Protein AF-A0A4W5RLR9-F1 (afdb_monomer)

Radius of gyration: 20.89 Å; Cα contacts (8 Å, |Δi|>4): 180; chains: 1; bounding box: 50×77×42 Å

Foldseek 3Di:
DDLVVLLVVLLVVLLADPVLCPPADQQVSLLLSLLLSLQVPPPPRDDPLLSLLLLVLVLLLVQVVVCVVVVDRFPLNVLLVVQLVVFDPDDDVVSVRSVVSSVVSSVVSVVSCVVSVNSTHHGDVVSSPPSSSSNSSSVCVVVVDDSCNSCVRPPVSVVNSVSSVVSSVVSVVVVVPPDDDDDDDDDDDDDDDD

Solvent-accessible surface area (backbone atoms only — not comparable to full-atom values): 11292 Å² total; per-residue (Å²): 130,57,67,66,57,34,33,50,53,53,29,58,75,42,70,42,62,73,74,52,44,61,92,52,62,64,38,50,36,50,63,50,42,35,48,49,34,35,66,73,70,43,84,74,68,75,52,68,46,52,54,52,16,50,48,52,37,49,48,50,30,51,47,54,54,49,26,73,76,70,76,51,84,52,72,42,55,50,54,57,49,50,49,44,73,67,54,80,93,66,86,58,64,68,60,51,52,51,50,50,52,46,52,49,45,45,50,55,48,49,54,50,32,54,75,49,69,50,55,52,50,77,58,72,58,88,42,65,72,45,62,64,44,32,57,43,39,28,53,44,36,74,73,68,51,51,73,59,75,64,24,70,85,33,70,67,56,40,49,51,47,50,50,55,51,49,28,46,54,57,63,59,54,68,59,76,78,67,70,76,83,75,81,80,85,84,75,88,79,87,81,81,86,133

pLDDT: mean 86.3, std 15.79, range [34.59, 98.0]

Structure (mmCIF, N/CA/C/O backbone):
data_AF-A0A4W5RLR9-F1
#
_entry.id   AF-A0A4W5RLR9-F1
#
loop_
_atom_site.group_PDB
_atom_site.id
_atom_site.type_symbol
_atom_site.label_atom_id
_atom_site.label_alt_id
_atom_site.label_comp_id
_atom_site.label_asym_id
_atom_site.label_entity_id
_atom_site.label_seq_id
_atom_site.pdbx_PDB_ins_code
_atom_site.Cartn_x
_atom_site.Cartn_y
_atom_site.Cartn_z
_atom_site.occupancy
_atom_site.B_iso_or_equiv
_atom_site.auth_seq_id
_atom_site.auth_comp_id
_atom_site.auth_asym_id
_atom_site.auth_atom_id
_atom_site.pdbx_PDB_model_num
ATOM 1 N N . ALA A 1 1 ? -21.569 0.394 18.684 1.00 73.56 1 ALA A N 1
ATOM 2 C CA . ALA A 1 1 ? -20.716 -0.809 18.791 1.00 73.56 1 ALA A CA 1
ATOM 3 C C . ALA A 1 1 ? -19.415 -0.449 19.509 1.00 73.56 1 ALA A C 1
ATOM 5 O O . ALA A 1 1 ? -18.990 0.698 19.394 1.00 73.56 1 ALA A O 1
ATOM 6 N N . SER A 1 2 ? -18.813 -1.374 20.265 1.00 92.81 2 SER A N 1
ATOM 7 C CA . SER A 1 2 ? -17.501 -1.150 20.897 1.00 92.81 2 SER A CA 1
ATOM 8 C C . SER A 1 2 ? -16.394 -1.047 19.839 1.00 92.81 2 SER A C 1
ATOM 10 O O . SER A 1 2 ? -16.584 -1.470 18.699 1.00 92.81 2 SER A O 1
ATOM 12 N N . HIS A 1 3 ? -15.229 -0.498 20.202 1.00 94.31 3 HIS A N 1
ATOM 13 C CA . HIS A 1 3 ? -14.088 -0.420 19.283 1.00 94.31 3 HIS A CA 1
ATOM 14 C C . HIS A 1 3 ? -13.697 -1.799 18.731 1.00 94.31 3 HIS A C 1
ATOM 16 O O . HIS A 1 3 ? -13.505 -1.921 17.527 1.00 94.31 3 HIS A O 1
ATOM 22 N N . SER A 1 4 ? -13.636 -2.824 19.594 1.00 93.81 4 SER A N 1
ATOM 23 C CA . SER A 1 4 ? -13.315 -4.203 19.194 1.00 93.81 4 SER A CA 1
ATOM 24 C C . SER A 1 4 ? -14.271 -4.705 18.122 1.00 93.81 4 SER A C 1
ATOM 26 O O . SER A 1 4 ? -13.822 -5.076 17.053 1.00 93.81 4 SER A O 1
ATOM 28 N N . VAL A 1 5 ? -15.585 -4.577 18.342 1.00 96.06 5 VAL A N 1
ATOM 29 C CA . VAL A 1 5 ? -16.592 -5.049 17.379 1.00 96.06 5 VAL A CA 1
ATOM 30 C C . VAL A 1 5 ? -16.452 -4.351 16.023 1.00 96.06 5 VAL A C 1
ATOM 32 O O . VAL A 1 5 ? -16.600 -4.984 14.988 1.00 96.06 5 VAL A O 1
ATOM 35 N N . ARG A 1 6 ? -16.151 -3.046 16.000 1.00 96.81 6 ARG A N 1
ATOM 36 C CA . ARG A 1 6 ? -15.954 -2.308 14.736 1.00 96.81 6 ARG A CA 1
ATOM 37 C C . ARG A 1 6 ? -14.688 -2.759 14.006 1.00 96.81 6 ARG A C 1
ATOM 39 O O . ARG A 1 6 ? -14.695 -2.825 12.782 1.00 96.81 6 ARG A O 1
ATOM 46 N N . LEU A 1 7 ? -13.621 -3.057 14.749 1.00 96.12 7 LEU A N 1
ATOM 47 C CA . LEU A 1 7 ? -12.388 -3.603 14.190 1.00 96.12 7 LEU A CA 1
ATOM 48 C C . LEU A 1 7 ? -12.603 -5.016 13.648 1.00 96.12 7 LEU A C 1
ATOM 50 O O . LEU A 1 7 ? -12.167 -5.293 12.537 1.00 96.12 7 LEU A O 1
ATOM 54 N N . ASP A 1 8 ? -13.317 -5.863 14.384 1.00 96.25 8 ASP A N 1
ATOM 55 C CA . ASP A 1 8 ? -13.638 -7.226 13.962 1.00 96.25 8 ASP A CA 1
ATOM 56 C C . ASP A 1 8 ? -14.451 -7.205 12.663 1.00 96.25 8 ASP A C 1
ATOM 58 O O . ASP A 1 8 ? -14.051 -7.836 11.692 1.00 96.25 8 ASP A O 1
ATOM 62 N N . VAL A 1 9 ? -15.499 -6.373 12.583 1.00 97.25 9 VAL A N 1
ATOM 63 C CA . VAL A 1 9 ? -16.288 -6.187 11.351 1.00 97.25 9 VAL A CA 1
ATOM 64 C C . VAL A 1 9 ? -15.419 -5.694 10.190 1.00 97.25 9 VAL A C 1
ATOM 66 O O . VAL A 1 9 ? -15.551 -6.192 9.073 1.00 97.25 9 VAL A O 1
ATOM 69 N N . PHE A 1 10 ? -14.520 -4.731 10.424 1.00 97.62 10 PHE A N 1
ATOM 70 C CA . PHE A 1 10 ? -13.615 -4.225 9.386 1.00 97.62 10 PHE A CA 1
ATOM 71 C C . PHE A 1 10 ? -12.697 -5.333 8.847 1.00 97.62 10 PHE A C 1
ATOM 73 O O . PHE A 1 10 ? -12.564 -5.514 7.637 1.00 97.62 10 PHE A O 1
ATOM 80 N N . LEU A 1 11 ? -12.073 -6.081 9.757 1.00 96.81 11 LEU A N 1
ATOM 81 C CA . LEU A 1 11 ? -11.134 -7.151 9.444 1.00 96.81 11 LEU A CA 1
ATOM 82 C C . LEU A 1 11 ? -11.818 -8.343 8.769 1.00 96.81 11 LEU A C 1
ATOM 84 O O . LEU A 1 11 ? -11.303 -8.848 7.774 1.00 96.81 11 LEU A O 1
ATOM 88 N N . GLU A 1 12 ? -12.997 -8.737 9.246 1.00 96.19 12 GLU A N 1
ATOM 89 C CA . GLU A 1 12 ? -13.826 -9.787 8.652 1.00 96.19 12 GLU A CA 1
ATOM 90 C C . GLU A 1 12 ? -14.279 -9.408 7.238 1.00 96.19 12 GLU A C 1
ATOM 92 O O . GLU A 1 12 ? -14.155 -10.217 6.322 1.00 96.19 12 GLU A O 1
ATOM 97 N N . THR A 1 13 ? -14.692 -8.153 7.023 1.00 96.88 13 THR A N 1
ATOM 98 C CA . THR A 1 13 ? -15.082 -7.653 5.691 1.00 96.88 13 THR A CA 1
ATOM 99 C C . THR A 1 13 ? -13.932 -7.753 4.689 1.00 96.88 13 THR A C 1
ATOM 101 O O . THR A 1 13 ? -14.139 -8.110 3.532 1.00 96.88 13 THR A O 1
ATOM 104 N N . LEU A 1 14 ? -12.705 -7.457 5.125 1.00 96.19 14 LEU A N 1
ATOM 105 C CA . LEU A 1 14 ? -11.519 -7.610 4.286 1.00 96.19 14 LEU A CA 1
ATOM 106 C C . LEU A 1 14 ? -10.979 -9.042 4.273 1.00 96.19 14 LEU A C 1
ATOM 108 O O . LEU A 1 14 ? -10.038 -9.298 3.529 1.00 96.19 14 LEU A O 1
ATOM 112 N N . GLY A 1 15 ? -11.530 -9.956 5.076 1.00 94.94 15 GLY A N 1
ATOM 113 C CA . GLY A 1 15 ? -11.068 -11.330 5.259 1.00 94.94 15 GLY A CA 1
ATOM 114 C C . GLY A 1 15 ? -9.634 -11.414 5.788 1.00 94.94 15 GLY A C 1
ATOM 115 O O . GLY A 1 15 ? -8.827 -12.166 5.247 1.00 94.94 15 GLY A O 1
ATOM 116 N N . VAL A 1 16 ? -9.260 -10.576 6.754 1.00 95.12 16 VAL A N 1
ATOM 117 C CA . VAL A 1 16 ? -7.904 -10.505 7.323 1.00 95.12 16 VAL A CA 1
ATOM 118 C C . VAL A 1 16 ? -7.965 -10.770 8.818 1.00 95.12 16 VAL A C 1
ATOM 120 O O . VAL A 1 16 ? -8.801 -10.218 9.518 1.00 95.12 16 VAL A O 1
ATOM 123 N N . SER A 1 17 ? -7.057 -11.590 9.338 1.00 93.06 17 SER A N 1
ATOM 124 C CA . SER A 1 17 ? -6.961 -11.824 10.782 1.00 93.06 17 SER A CA 1
ATOM 125 C C . SER A 1 17 ? -6.231 -10.679 11.492 1.00 93.06 17 SER A C 1
ATOM 127 O O . SER A 1 17 ? -5.306 -10.083 10.939 1.00 93.06 17 SER A O 1
ATOM 129 N N . GLN A 1 18 ? -6.569 -10.402 12.755 1.00 92.50 18 GLN A N 1
ATOM 130 C CA . GLN A 1 18 ? -5.857 -9.380 13.532 1.00 92.50 18 GLN A CA 1
ATOM 131 C C . GLN A 1 18 ? -4.357 -9.697 13.681 1.00 92.50 18 GLN A C 1
ATOM 133 O O . GLN A 1 18 ? -3.533 -8.783 13.695 1.00 92.50 18 GLN A O 1
ATOM 138 N N . SER A 1 19 ? -3.982 -10.982 13.718 1.00 92.44 19 SER A N 1
ATOM 139 C CA . SER A 1 19 ? -2.583 -11.410 13.817 1.00 92.44 19 SER A CA 1
ATOM 140 C C . SER A 1 19 ? -1.738 -11.002 12.610 1.00 92.44 19 SER A C 1
ATOM 142 O O . SER A 1 19 ? -0.547 -10.749 12.777 1.00 92.44 19 SER A O 1
ATOM 144 N N . THR A 1 20 ? -2.346 -10.842 11.429 1.00 92.88 20 THR A N 1
ATOM 145 C CA . THR A 1 20 ? -1.693 -10.290 10.233 1.00 92.88 20 THR A CA 1
ATOM 146 C C . THR A 1 20 ? -1.158 -8.877 10.478 1.00 92.88 20 THR A C 1
ATOM 148 O O . THR A 1 20 ? -0.148 -8.490 9.899 1.00 92.88 20 THR A O 1
ATOM 151 N N . LEU A 1 21 ? -1.811 -8.094 11.342 1.00 93.81 21 LEU A N 1
ATOM 152 C CA . LEU A 1 21 ? -1.437 -6.701 11.594 1.00 93.81 21 LEU A CA 1
ATOM 153 C C . LEU A 1 21 ? -0.471 -6.537 12.777 1.00 93.81 21 LEU A C 1
ATOM 155 O O . LEU A 1 21 ? 0.045 -5.442 13.010 1.00 93.81 21 LEU A O 1
ATOM 159 N N . ASN A 1 22 ? -0.198 -7.613 13.519 1.00 91.25 22 ASN A N 1
ATOM 160 C CA . ASN A 1 22 ? 0.655 -7.559 14.699 1.00 91.25 22 ASN A CA 1
ATOM 161 C C . ASN A 1 22 ? 2.104 -7.211 14.327 1.00 91.25 22 ASN A C 1
ATOM 163 O O . ASN A 1 22 ? 2.712 -7.821 13.452 1.00 91.25 22 ASN A O 1
ATOM 167 N N . GLY A 1 23 ? 2.678 -6.234 15.033 1.00 87.19 23 GLY A N 1
ATOM 168 C CA . GLY A 1 23 ? 4.058 -5.785 14.815 1.00 87.19 23 GLY A CA 1
ATOM 169 C C . GLY A 1 23 ? 4.241 -4.806 13.650 1.00 87.19 23 GLY A C 1
ATOM 170 O O . GLY A 1 23 ? 5.358 -4.333 13.436 1.00 87.19 23 GLY A O 1
ATOM 171 N N . LEU A 1 24 ? 3.171 -4.456 12.928 1.00 93.19 24 LEU A N 1
ATOM 172 C CA . LEU A 1 24 ? 3.202 -3.387 11.933 1.00 93.19 24 LEU A CA 1
ATOM 173 C C . LEU A 1 24 ? 2.988 -2.013 12.592 1.00 93.19 24 LEU A C 1
ATOM 175 O O . LEU A 1 24 ? 2.270 -1.907 13.590 1.00 93.19 24 LEU A O 1
ATOM 179 N N . PRO A 1 25 ? 3.558 -0.931 12.029 1.00 91.88 25 PRO A N 1
ATOM 180 C CA . PRO A 1 25 ? 3.159 0.425 12.386 1.00 91.88 25 PRO A CA 1
ATOM 181 C C . PRO A 1 25 ? 1.632 0.596 12.257 1.00 91.88 25 PRO A C 1
ATOM 183 O O . PRO A 1 25 ? 1.079 0.199 11.230 1.00 91.88 25 PRO A O 1
ATOM 186 N N . PRO A 1 26 ? 0.934 1.196 13.243 1.00 92.25 26 PRO A N 1
ATOM 187 C CA . PRO A 1 26 ? -0.533 1.186 13.290 1.00 92.25 26 PRO A CA 1
ATOM 188 C C . PRO A 1 26 ? -1.227 1.725 12.032 1.00 92.25 26 PRO A C 1
ATOM 190 O O . PRO A 1 26 ? -2.207 1.151 11.567 1.00 92.25 26 PRO A O 1
ATOM 193 N N . HIS A 1 27 ? -0.696 2.793 11.435 1.00 91.94 27 HIS A N 1
ATOM 194 C CA . HIS A 1 27 ? -1.241 3.403 10.217 1.00 91.94 27 HIS A CA 1
ATOM 195 C C . HIS A 1 27 ? -0.957 2.601 8.938 1.00 91.94 27 HIS A C 1
ATOM 197 O O . HIS A 1 27 ? -1.524 2.906 7.893 1.00 91.94 27 HIS A O 1
ATOM 203 N N . LEU A 1 28 ? -0.107 1.569 9.000 1.00 94.06 28 LEU A N 1
ATOM 204 C CA . LEU A 1 28 ? 0.092 0.614 7.907 1.00 94.06 28 LEU A CA 1
ATOM 205 C C . LEU A 1 28 ? -0.839 -0.600 7.997 1.00 94.06 28 LEU A C 1
ATOM 207 O O . LEU A 1 28 ? -0.927 -1.358 7.033 1.00 94.06 28 LEU A O 1
ATOM 211 N N . GLY A 1 29 ? -1.574 -0.769 9.101 1.00 95.75 29 GLY A N 1
ATOM 212 C CA . GLY A 1 29 ? -2.510 -1.881 9.256 1.00 95.75 29 GLY A CA 1
ATOM 213 C C . GLY A 1 29 ? -3.597 -1.885 8.177 1.00 95.75 29 GLY A C 1
ATOM 214 O O . GLY A 1 29 ? -3.810 -2.897 7.513 1.00 95.75 29 GLY A O 1
ATOM 215 N N . LEU A 1 30 ? -4.221 -0.728 7.938 1.00 96.31 30 LEU A N 1
ATOM 216 C CA . LEU A 1 30 ? -5.259 -0.556 6.918 1.00 96.31 30 LEU A CA 1
ATOM 217 C C . LEU A 1 30 ? -4.748 -0.863 5.493 1.00 96.31 30 LEU A C 1
ATOM 219 O O . LEU A 1 30 ? -5.329 -1.738 4.848 1.00 96.31 30 LEU A O 1
ATOM 223 N N . PRO A 1 31 ? -3.668 -0.234 4.978 1.00 96.00 31 PRO A N 1
ATOM 224 C CA . PRO A 1 31 ? -3.198 -0.527 3.623 1.00 96.00 31 PRO A CA 1
ATOM 225 C C . PRO A 1 31 ? -2.713 -1.974 3.459 1.00 96.00 31 PRO A C 1
ATOM 227 O O . PRO A 1 31 ? -2.869 -2.541 2.378 1.00 96.00 31 PRO A O 1
ATOM 230 N N . VAL A 1 32 ? -2.176 -2.614 4.505 1.00 96.38 32 VAL A N 1
ATOM 231 C CA . VAL A 1 32 ? -1.817 -4.042 4.456 1.00 96.38 32 VAL A CA 1
ATOM 232 C C . VAL A 1 32 ? -3.059 -4.931 4.389 1.00 96.38 32 VAL A C 1
ATOM 234 O O . VAL A 1 32 ? -3.100 -5.837 3.554 1.00 96.38 32 VAL A O 1
ATOM 237 N N . ALA A 1 33 ? -4.092 -4.652 5.188 1.00 97.31 33 ALA A N 1
ATOM 238 C CA . ALA A 1 33 ? -5.350 -5.398 5.141 1.00 97.31 33 ALA A CA 1
ATOM 239 C C . ALA A 1 33 ? -6.034 -5.277 3.767 1.00 97.31 33 ALA A C 1
ATOM 241 O O . ALA A 1 33 ? -6.403 -6.282 3.160 1.00 97.31 33 ALA A O 1
ATOM 242 N N . VAL A 1 34 ? -6.101 -4.058 3.221 1.00 97.25 34 VAL A N 1
ATOM 243 C CA . VAL A 1 34 ? -6.595 -3.801 1.859 1.00 97.25 34 VAL A CA 1
ATOM 244 C C . VAL A 1 34 ? -5.770 -4.550 0.816 1.00 97.25 34 VAL A C 1
ATOM 246 O O . VAL A 1 34 ? -6.328 -5.103 -0.127 1.00 97.25 34 VAL A O 1
ATOM 249 N N . THR A 1 35 ? -4.445 -4.599 0.971 1.00 97.12 35 THR A N 1
ATOM 250 C CA . THR A 1 35 ? -3.580 -5.318 0.026 1.00 97.12 35 THR A CA 1
ATOM 251 C C . THR A 1 35 ? -3.860 -6.823 0.055 1.00 97.12 35 THR A C 1
ATOM 253 O O . THR A 1 35 ? -3.885 -7.442 -1.006 1.00 97.12 35 THR A O 1
ATOM 256 N N . CYS A 1 36 ? -4.147 -7.408 1.225 1.00 96.75 36 CYS A N 1
ATOM 257 C CA . CYS A 1 36 ? -4.560 -8.813 1.332 1.00 96.75 36 CYS A CA 1
ATOM 258 C C . CYS A 1 36 ? -5.877 -9.085 0.592 1.00 96.75 36 CYS A C 1
ATOM 260 O O . CYS A 1 36 ? -5.979 -10.083 -0.123 1.00 96.75 36 CYS A O 1
ATOM 262 N N . TYR A 1 37 ? -6.865 -8.197 0.746 1.00 97.25 37 TYR A N 1
ATOM 263 C CA . TYR A 1 37 ? -8.138 -8.274 0.027 1.00 97.25 37 TYR A CA 1
ATOM 264 C C . TYR A 1 37 ? -7.929 -8.146 -1.488 1.00 97.25 37 TYR A C 1
ATOM 266 O O . TYR A 1 37 ? -8.351 -9.002 -2.263 1.00 97.25 37 TYR A O 1
ATOM 274 N N . TRP A 1 38 ? -7.198 -7.118 -1.922 1.00 97.56 38 TRP A N 1
ATOM 275 C CA . TRP A 1 38 ? -6.908 -6.885 -3.334 1.00 97.56 38 TRP A CA 1
ATOM 276 C C . TRP A 1 38 ? -6.207 -8.084 -3.987 1.00 97.56 38 TRP A C 1
ATOM 278 O O . TRP A 1 38 ? -6.622 -8.509 -5.057 1.00 97.56 38 TRP A O 1
ATOM 288 N N . LEU A 1 39 ? -5.206 -8.696 -3.344 1.00 96.31 39 LEU A N 1
ATOM 289 C CA . LEU A 1 39 ? -4.520 -9.875 -3.893 1.00 96.31 39 LEU A CA 1
ATOM 290 C C . LEU A 1 39 ? -5.447 -11.073 -4.151 1.00 96.31 39 LEU A C 1
ATOM 292 O O . LEU A 1 39 ? -5.167 -11.856 -5.063 1.00 96.31 39 LEU A O 1
ATOM 296 N N . ARG A 1 40 ? -6.516 -11.221 -3.360 1.00 94.62 40 ARG A N 1
ATOM 297 C CA . ARG A 1 40 ? -7.499 -12.307 -3.498 1.00 94.62 40 ARG A CA 1
ATOM 298 C C . ARG A 1 40 ? -8.531 -12.036 -4.582 1.00 94.62 40 ARG A C 1
ATOM 300 O O . ARG A 1 40 ? -8.940 -12.964 -5.273 1.00 94.62 40 ARG A O 1
ATOM 307 N N . HIS A 1 41 ? -8.931 -10.778 -4.746 1.00 95.81 41 HIS A N 1
ATOM 308 C CA . HIS A 1 41 ? -10.061 -10.413 -5.604 1.00 95.81 41 HIS A CA 1
ATOM 309 C C . HIS A 1 41 ? -9.670 -9.718 -6.914 1.00 95.81 41 HIS A C 1
ATOM 311 O O . HIS A 1 41 ? -10.519 -9.546 -7.788 1.00 95.81 41 HIS A O 1
ATOM 317 N N . ALA A 1 42 ? -8.409 -9.319 -7.082 1.00 95.88 42 ALA A N 1
ATOM 318 C CA . ALA A 1 42 ? -7.950 -8.635 -8.284 1.00 95.88 42 ALA A CA 1
ATOM 319 C C 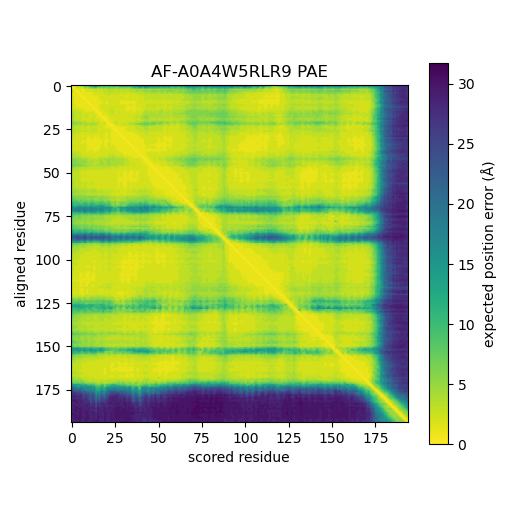. ALA A 1 42 ? -7.997 -9.530 -9.527 1.00 95.88 42 ALA A C 1
ATOM 321 O O . ALA A 1 42 ? -7.602 -10.700 -9.503 1.00 95.88 42 ALA A O 1
ATOM 322 N N . HIS A 1 43 ? -8.407 -8.934 -10.648 1.00 92.69 43 HIS A N 1
ATOM 323 C CA . HIS A 1 43 ? -8.425 -9.599 -11.945 1.00 92.69 43 HIS A CA 1
ATOM 324 C C . HIS A 1 43 ? -7.877 -8.695 -13.067 1.00 92.69 43 HIS A C 1
ATOM 326 O O . HIS A 1 43 ? -8.445 -7.631 -13.331 1.00 92.69 43 HIS A O 1
ATOM 332 N N . PRO A 1 44 ? -6.806 -9.091 -13.780 1.00 94.25 44 PRO A N 1
ATOM 333 C CA . PRO A 1 44 ? -5.994 -10.293 -13.571 1.00 94.25 44 PRO A CA 1
ATOM 334 C C . PRO A 1 44 ? -5.265 -10.296 -12.222 1.00 94.25 44 PRO A C 1
ATOM 336 O O . PRO A 1 44 ? -5.041 -9.237 -11.632 1.00 94.25 44 PRO A O 1
ATOM 339 N N . ARG A 1 45 ? -4.868 -11.485 -11.751 1.00 92.94 45 ARG A N 1
ATOM 340 C CA . ARG A 1 45 ? -4.125 -11.615 -10.493 1.00 92.94 45 ARG A CA 1
ATOM 341 C C . ARG A 1 45 ? -2.783 -10.873 -10.607 1.00 92.94 45 ARG A C 1
ATOM 343 O O . ARG A 1 45 ? -2.039 -11.138 -11.555 1.00 92.94 45 ARG A O 1
ATOM 350 N N . PRO A 1 46 ? -2.456 -9.965 -9.674 1.00 94.06 46 PRO A N 1
ATOM 351 C CA . PRO A 1 46 ? -1.201 -9.227 -9.700 1.00 94.06 46 PRO A CA 1
ATOM 352 C C . PRO A 1 46 ? -0.006 -10.164 -9.506 1.00 94.06 46 PRO A C 1
ATOM 354 O O . PRO A 1 46 ? -0.059 -11.120 -8.729 1.00 94.06 46 PRO A O 1
ATOM 357 N N . ASP A 1 47 ? 1.083 -9.878 -10.216 1.00 94.19 47 ASP A N 1
ATOM 358 C CA . ASP A 1 47 ? 2.323 -10.638 -10.103 1.00 94.19 47 ASP A CA 1
ATOM 359 C C . ASP A 1 47 ? 3.117 -10.257 -8.837 1.00 94.19 47 ASP A C 1
ATOM 361 O O . ASP A 1 47 ? 2.873 -9.246 -8.168 1.00 94.19 47 ASP A O 1
ATOM 365 N N . ARG A 1 48 ? 4.095 -11.098 -8.480 1.00 95.38 48 ARG A N 1
ATOM 366 C CA . ARG A 1 48 ? 4.948 -10.866 -7.305 1.00 95.38 48 ARG A CA 1
ATOM 367 C C . ARG A 1 48 ? 5.730 -9.542 -7.390 1.00 95.38 48 ARG A C 1
ATOM 369 O O . ARG A 1 48 ? 5.752 -8.843 -6.377 1.00 95.38 48 ARG A O 1
ATOM 376 N N . PRO A 1 49 ? 6.335 -9.154 -8.534 1.00 96.25 49 PRO A N 1
ATOM 377 C CA . PRO A 1 49 ? 6.978 -7.847 -8.672 1.00 96.25 49 PRO A CA 1
ATOM 378 C C . PRO A 1 49 ? 6.049 -6.669 -8.362 1.00 96.25 49 PRO A C 1
ATOM 380 O O . PRO A 1 49 ? 6.474 -5.733 -7.688 1.00 96.25 49 PRO A O 1
ATOM 383 N N . LEU A 1 50 ? 4.783 -6.710 -8.788 1.00 95.69 50 LEU A N 1
ATOM 384 C CA . LEU A 1 50 ? 3.823 -5.650 -8.483 1.00 95.69 50 LEU A CA 1
ATOM 385 C C . LEU A 1 50 ? 3.510 -5.555 -6.990 1.00 95.69 50 LEU A C 1
ATOM 387 O O . LEU A 1 50 ? 3.522 -4.454 -6.438 1.00 95.69 50 LEU A O 1
ATOM 391 N N . LEU A 1 51 ? 3.295 -6.688 -6.317 1.00 96.50 51 LEU A N 1
ATOM 392 C CA . LEU A 1 51 ? 3.128 -6.704 -4.862 1.00 96.50 51 LEU A CA 1
ATOM 393 C C . LEU A 1 51 ? 4.354 -6.103 -4.157 1.00 96.50 51 LEU A C 1
ATOM 395 O O . LEU A 1 51 ? 4.222 -5.229 -3.305 1.00 96.50 51 LEU A O 1
ATOM 399 N N . GLN A 1 52 ? 5.558 -6.531 -4.534 1.00 96.62 52 GLN A N 1
ATOM 400 C CA . GLN A 1 52 ? 6.796 -6.025 -3.939 1.00 96.62 52 GLN A CA 1
ATOM 401 C C . GLN A 1 52 ? 6.972 -4.519 -4.174 1.00 96.62 52 GLN A C 1
ATOM 403 O O . GLN A 1 52 ? 7.342 -3.796 -3.250 1.00 96.62 52 GLN A O 1
ATOM 408 N N . ALA A 1 53 ? 6.654 -4.030 -5.376 1.00 95.38 53 ALA A N 1
ATOM 409 C CA . ALA A 1 53 ? 6.686 -2.610 -5.707 1.00 95.38 53 ALA A CA 1
ATOM 410 C C . ALA A 1 53 ? 5.699 -1.788 -4.865 1.00 95.38 53 ALA A C 1
ATOM 412 O O . ALA A 1 53 ? 6.054 -0.708 -4.391 1.00 95.38 53 ALA A O 1
ATOM 413 N N . LEU A 1 54 ? 4.486 -2.302 -4.637 1.00 95.19 54 LEU A N 1
ATOM 414 C CA . LEU A 1 54 ? 3.498 -1.670 -3.760 1.00 95.19 54 LEU A CA 1
ATOM 415 C C . LEU A 1 54 ? 4.013 -1.550 -2.323 1.00 95.19 54 LEU A C 1
ATOM 417 O O . LEU A 1 54 ? 3.972 -0.463 -1.746 1.00 95.19 54 LEU A O 1
ATOM 421 N N . LEU A 1 55 ? 4.571 -2.627 -1.765 1.00 95.38 55 LEU A N 1
ATOM 422 C CA . LEU A 1 55 ? 5.126 -2.614 -0.407 1.00 95.38 55 LEU A CA 1
ATOM 423 C C . LEU A 1 55 ? 6.333 -1.679 -0.277 1.00 95.38 55 LEU A C 1
ATOM 425 O O . LEU A 1 55 ? 6.451 -0.963 0.714 1.00 95.38 55 LEU A O 1
ATOM 429 N N . LEU A 1 56 ? 7.200 -1.626 -1.289 1.00 94.75 56 LEU A N 1
ATOM 430 C CA . LEU A 1 56 ? 8.292 -0.651 -1.356 1.00 94.75 56 LEU A CA 1
ATOM 431 C C . LEU A 1 56 ? 7.766 0.794 -1.436 1.00 94.75 56 LEU A C 1
ATOM 433 O O . LEU A 1 56 ? 8.357 1.695 -0.843 1.00 94.75 56 LEU A O 1
ATOM 437 N N . GLY A 1 57 ? 6.626 1.018 -2.096 1.00 93.38 57 GLY A N 1
ATOM 438 C CA . GLY A 1 57 ? 5.907 2.293 -2.072 1.00 93.38 57 GLY A CA 1
ATOM 439 C C . GLY A 1 57 ? 5.420 2.683 -0.670 1.00 93.38 57 GLY A C 1
ATOM 440 O O . GLY A 1 57 ? 5.568 3.839 -0.270 1.00 93.38 57 GLY A O 1
ATOM 441 N N . LEU A 1 58 ? 4.919 1.723 0.116 1.00 93.50 58 LEU A N 1
ATOM 442 C CA . LEU A 1 58 ? 4.546 1.954 1.519 1.00 93.50 58 LEU A CA 1
ATOM 443 C C . LEU A 1 58 ? 5.770 2.302 2.381 1.00 93.50 58 LEU A C 1
ATOM 445 O O . LEU A 1 58 ? 5.737 3.279 3.128 1.00 93.50 58 LEU A O 1
ATOM 449 N N . VAL A 1 59 ? 6.882 1.575 2.218 1.00 93.12 59 VAL A N 1
ATOM 450 C CA . VAL A 1 59 ? 8.158 1.885 2.894 1.00 93.12 59 VAL A CA 1
ATOM 451 C C . VAL A 1 59 ? 8.653 3.285 2.534 1.00 93.12 59 VAL A C 1
ATOM 453 O O . VAL A 1 59 ? 9.064 4.046 3.409 1.00 93.12 59 VAL A O 1
ATOM 456 N N . TYR A 1 60 ? 8.570 3.669 1.260 1.00 92.19 60 TYR A N 1
ATOM 457 C CA . TYR A 1 60 ? 8.904 5.022 0.824 1.00 92.19 60 TYR A CA 1
ATOM 458 C C . TYR A 1 60 ? 8.058 6.088 1.544 1.00 92.19 60 TYR A C 1
ATOM 460 O O . TYR A 1 60 ? 8.579 7.142 1.928 1.00 92.19 60 TYR A O 1
ATOM 468 N N . GLY A 1 61 ? 6.766 5.820 1.751 1.00 90.44 61 GLY A N 1
ATOM 469 C CA . GLY A 1 61 ? 5.876 6.685 2.524 1.00 90.44 61 GLY A CA 1
ATOM 470 C C . GLY A 1 61 ? 6.325 6.850 3.974 1.00 90.44 61 GLY A C 1
ATOM 471 O O . GLY A 1 61 ? 6.429 7.984 4.451 1.00 90.44 61 GLY A O 1
ATOM 472 N N . GLU A 1 62 ? 6.701 5.755 4.635 1.00 89.69 62 GLU A N 1
ATOM 473 C CA . GLU A 1 62 ? 7.255 5.794 5.994 1.00 89.69 62 GLU A CA 1
ATOM 474 C C . GLU A 1 62 ? 8.534 6.615 6.084 1.00 89.69 62 GLU A C 1
ATOM 476 O O . GLU A 1 62 ? 8.692 7.452 6.976 1.00 89.69 62 GLU A O 1
ATOM 481 N N . LEU A 1 63 ? 9.442 6.422 5.130 1.00 89.62 63 LEU A N 1
ATOM 482 C CA . LEU A 1 63 ? 10.678 7.190 5.049 1.00 89.62 63 LEU A CA 1
ATOM 483 C C . LEU A 1 63 ? 10.403 8.687 4.860 1.00 89.62 63 LEU A C 1
ATO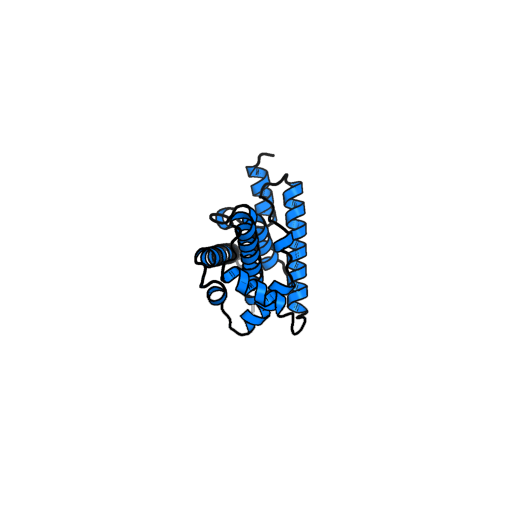M 485 O O . LEU A 1 63 ? 11.061 9.522 5.481 1.00 89.62 63 LEU A O 1
ATOM 489 N N . CYS A 1 64 ? 9.390 9.050 4.069 1.00 88.56 64 CYS A N 1
ATOM 490 C CA . CYS A 1 64 ? 8.971 10.443 3.909 1.00 88.56 64 CYS A CA 1
ATOM 491 C C . CYS A 1 64 ? 8.424 11.047 5.214 1.00 88.56 64 CYS A C 1
ATOM 493 O O . CYS A 1 64 ? 8.681 12.221 5.502 1.00 88.56 64 CYS A O 1
ATOM 495 N N . ILE A 1 65 ? 7.695 10.265 6.017 1.00 85.94 65 ILE A N 1
ATOM 496 C CA . ILE A 1 65 ? 7.211 10.687 7.342 1.00 85.94 65 ILE A CA 1
ATOM 497 C C . ILE A 1 65 ? 8.393 10.881 8.301 1.00 85.94 65 ILE A C 1
ATOM 499 O O . ILE A 1 65 ? 8.473 11.919 8.964 1.00 85.94 65 ILE A O 1
ATOM 503 N N . LYS A 1 66 ? 9.341 9.934 8.336 1.00 85.44 66 LYS A N 1
ATOM 504 C CA . LYS A 1 66 ? 10.568 10.030 9.146 1.00 85.44 66 LYS A CA 1
ATOM 505 C C . LYS A 1 66 ? 11.392 11.267 8.779 1.00 85.44 66 LYS A C 1
ATOM 507 O O . LYS A 1 66 ? 11.710 12.054 9.669 1.00 85.44 66 LYS A O 1
ATOM 512 N N . LYS A 1 67 ? 11.624 11.518 7.482 1.00 86.38 67 LYS A N 1
ATOM 513 C CA . LYS A 1 67 ? 12.330 12.715 6.987 1.00 86.38 67 LYS A CA 1
ATOM 514 C C . LYS A 1 67 ? 11.699 14.011 7.499 1.00 86.38 67 LYS A C 1
ATOM 516 O O . LYS A 1 67 ? 12.412 14.905 7.940 1.00 86.38 67 LYS A O 1
ATOM 521 N N . LYS A 1 68 ? 10.365 14.135 7.481 1.00 83.62 68 LYS A N 1
ATOM 522 C CA . LYS A 1 68 ? 9.686 15.340 7.999 1.00 83.62 68 LYS A CA 1
ATOM 523 C C . LYS A 1 68 ? 9.939 15.573 9.492 1.00 83.62 68 LYS A C 1
ATOM 525 O O . LYS A 1 68 ? 9.960 16.722 9.920 1.00 83.62 68 LYS A O 1
ATOM 530 N N . ARG A 1 69 ? 10.115 14.502 10.270 1.00 83.50 69 ARG A N 1
ATOM 531 C CA . ARG A 1 69 ? 10.360 14.566 11.718 1.00 83.50 69 ARG A CA 1
ATOM 532 C C . ARG A 1 69 ? 11.827 14.834 12.051 1.00 83.50 69 ARG A C 1
ATOM 534 O O . ARG A 1 69 ? 12.100 15.649 12.921 1.00 83.50 69 ARG A O 1
ATOM 541 N N . GLN A 1 70 ? 12.744 14.160 11.362 1.00 81.81 70 GLN A N 1
ATOM 542 C CA . GLN A 1 70 ? 14.180 14.179 11.667 1.00 81.81 70 GLN A CA 1
ATOM 543 C C . GLN A 1 70 ? 14.975 15.193 10.831 1.00 81.81 70 GLN A C 1
ATOM 545 O O . GLN A 1 70 ? 16.121 15.467 11.151 1.00 81.81 70 GLN A O 1
ATOM 550 N N . ARG A 1 71 ? 14.375 15.776 9.782 1.00 78.44 71 ARG A N 1
ATOM 551 C CA . ARG A 1 71 ? 14.999 16.719 8.828 1.00 78.44 71 ARG A CA 1
ATOM 552 C C . ARG A 1 71 ? 16.234 16.192 8.086 1.00 78.44 71 ARG A C 1
ATOM 554 O O . ARG A 1 71 ? 16.866 16.960 7.370 1.00 78.44 71 ARG A O 1
ATOM 561 N N . GLU A 1 72 ? 16.505 14.898 8.161 1.00 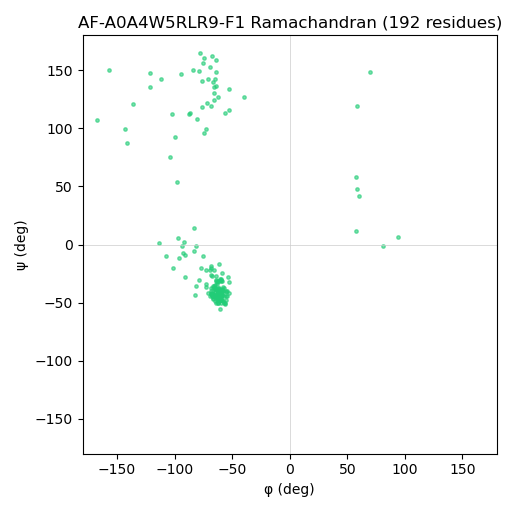74.62 72 GLU A N 1
ATOM 562 C CA . GLU A 1 72 ? 17.582 14.239 7.426 1.00 74.62 72 GLU A CA 1
ATOM 563 C C . GLU A 1 72 ? 17.008 13.299 6.363 1.00 74.62 72 GLU A C 1
ATOM 565 O O . GLU A 1 72 ? 15.959 12.671 6.549 1.00 74.62 72 GLU A O 1
ATOM 570 N N . GLU A 1 73 ? 17.672 13.245 5.209 1.00 76.62 73 GLU A N 1
ATOM 571 C CA . GLU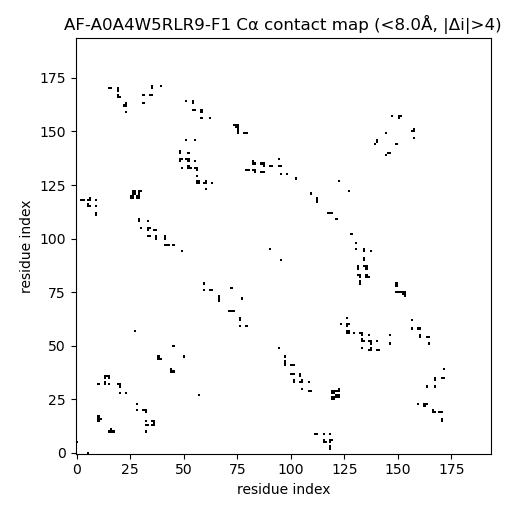 A 1 73 ? 17.333 12.320 4.132 1.00 76.62 73 GLU A CA 1
ATOM 572 C C . GLU A 1 73 ? 18.320 11.155 4.154 1.00 76.62 73 GLU A C 1
ATOM 574 O O . GLU A 1 73 ? 19.509 11.330 3.919 1.00 76.62 73 GLU A O 1
ATOM 579 N N . GLY A 1 74 ? 17.822 9.964 4.488 1.00 86.06 74 GLY A N 1
ATOM 580 C CA . GLY A 1 74 ? 18.630 8.749 4.464 1.00 86.06 74 GLY A CA 1
ATOM 581 C C . GLY A 1 74 ? 18.868 8.244 3.034 1.00 86.06 74 GLY A C 1
ATOM 582 O O . GLY A 1 74 ? 18.031 8.474 2.153 1.00 86.06 74 GLY A O 1
ATOM 583 N N . PRO A 1 75 ? 19.943 7.471 2.807 1.00 89.38 75 PRO A N 1
ATOM 584 C CA . PRO A 1 75 ? 20.368 7.043 1.470 1.00 89.38 75 PRO A CA 1
ATOM 585 C C . PRO A 1 75 ? 19.322 6.171 0.749 1.00 89.38 75 PRO A C 1
ATOM 587 O O . PRO A 1 75 ? 19.146 6.263 -0.467 1.00 89.38 75 PRO A O 1
ATOM 590 N N . VAL A 1 76 ? 18.530 5.390 1.495 1.00 89.94 76 VAL A N 1
ATOM 591 C CA . VAL A 1 76 ? 17.407 4.611 0.939 1.00 89.94 76 VAL A CA 1
ATOM 592 C C . VAL A 1 76 ? 16.308 5.519 0.374 1.00 89.94 76 VAL A C 1
ATOM 594 O O . VAL A 1 76 ? 15.766 5.249 -0.700 1.00 89.94 76 VAL A O 1
ATOM 597 N N . LEU A 1 77 ? 15.985 6.623 1.057 1.00 90.38 77 LEU A N 1
ATOM 598 C CA . LEU A 1 77 ? 14.970 7.564 0.581 1.00 90.38 77 LEU A CA 1
ATOM 599 C C . LEU A 1 77 ? 15.445 8.298 -0.680 1.00 90.38 77 LEU A C 1
ATOM 601 O O . LEU A 1 77 ? 14.656 8.456 -1.616 1.00 90.38 77 LEU A O 1
ATOM 605 N N . GLU A 1 78 ? 16.720 8.693 -0.732 1.00 90.75 78 GLU A N 1
ATOM 606 C CA . GLU A 1 78 ? 17.323 9.289 -1.930 1.00 90.75 78 GLU A CA 1
ATOM 607 C C . GLU A 1 78 ? 17.275 8.329 -3.116 1.00 90.75 78 GLU A C 1
ATOM 609 O O . GLU A 1 78 ? 16.812 8.704 -4.194 1.00 90.75 78 GLU A O 1
ATOM 614 N N . ARG A 1 79 ? 17.664 7.067 -2.909 1.00 91.81 79 ARG A N 1
ATOM 615 C CA . ARG A 1 79 ? 17.645 6.024 -3.941 1.00 91.81 79 ARG A CA 1
ATOM 616 C C . ARG A 1 79 ? 16.252 5.842 -4.541 1.00 91.81 79 ARG A C 1
ATOM 618 O O . ARG A 1 79 ? 16.089 5.895 -5.761 1.00 91.81 79 ARG A O 1
ATOM 625 N N .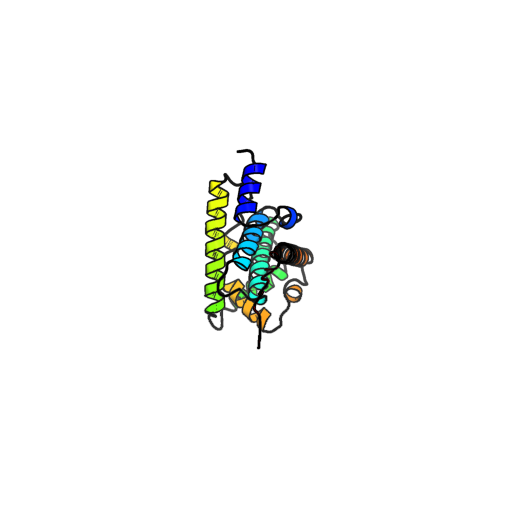 LEU A 1 80 ? 15.233 5.683 -3.694 1.00 90.38 80 LEU A N 1
ATOM 626 C CA . LEU A 1 80 ? 13.845 5.524 -4.140 1.00 90.38 80 LEU A CA 1
ATOM 627 C C . LEU A 1 80 ? 13.303 6.801 -4.804 1.00 90.38 80 LEU A C 1
ATOM 629 O O . LEU A 1 80 ? 12.564 6.722 -5.785 1.00 90.38 80 LEU A O 1
ATOM 633 N N . ARG A 1 81 ? 13.695 7.994 -4.334 1.00 89.88 81 ARG A N 1
ATOM 634 C CA . ARG A 1 81 ? 13.359 9.266 -5.000 1.00 89.88 81 ARG A CA 1
ATOM 635 C C . ARG A 1 81 ? 14.018 9.375 -6.375 1.00 89.88 81 ARG A C 1
ATOM 637 O O . ARG A 1 81 ? 13.372 9.850 -7.309 1.00 89.88 81 ARG A O 1
ATOM 644 N N . GLY A 1 82 ? 15.257 8.912 -6.509 1.00 89.75 82 GLY A N 1
ATOM 645 C CA . GLY A 1 82 ? 15.984 8.867 -7.774 1.00 89.75 82 GLY A CA 1
ATOM 646 C C . GLY A 1 82 ? 15.243 8.052 -8.834 1.00 89.75 82 GLY A C 1
ATOM 647 O O . GLY A 1 82 ? 15.196 8.460 -9.991 1.00 89.75 82 GLY A O 1
ATOM 648 N N . LEU A 1 83 ? 14.565 6.964 -8.446 1.00 87.62 83 LEU A N 1
ATOM 649 C CA . LEU A 1 83 ? 13.713 6.200 -9.368 1.00 87.62 83 LEU A CA 1
ATOM 650 C C . LEU A 1 83 ? 12.570 7.049 -9.939 1.00 87.62 83 LEU A C 1
ATOM 652 O O . LEU A 1 83 ? 12.320 7.007 -11.140 1.00 87.62 83 LEU A O 1
ATOM 656 N N . ILE A 1 84 ? 11.922 7.878 -9.114 1.00 84.56 84 ILE A N 1
ATOM 657 C CA . ILE A 1 84 ? 10.838 8.771 -9.559 1.00 84.56 84 ILE A CA 1
ATOM 658 C C . ILE A 1 84 ? 11.349 9.764 -10.610 1.00 84.56 84 ILE A C 1
ATOM 660 O O . ILE A 1 84 ? 10.693 9.979 -11.628 1.00 84.56 84 ILE A O 1
ATOM 664 N N . GLN A 1 85 ? 12.522 10.356 -10.371 1.00 83.69 85 GLN A N 1
ATOM 665 C CA . GLN A 1 85 ? 13.108 11.378 -11.246 1.00 83.69 85 GLN A CA 1
ATOM 666 C C . GLN A 1 85 ? 13.554 10.827 -12.604 1.00 83.69 85 GLN A C 1
ATOM 668 O O . GLN A 1 85 ? 13.566 11.565 -13.585 1.00 83.69 85 GLN A O 1
ATOM 673 N N . ARG A 1 86 ? 13.887 9.534 -12.684 1.00 79.31 86 ARG A N 1
ATOM 674 C CA . ARG A 1 86 ? 14.311 8.891 -13.937 1.00 79.31 86 ARG A CA 1
ATOM 675 C C . ARG A 1 86 ? 13.188 8.781 -14.972 1.00 79.31 86 ARG A C 1
ATOM 677 O O . ARG A 1 86 ? 13.500 8.633 -16.150 1.00 79.31 86 ARG A O 1
ATOM 684 N N . GLY A 1 87 ? 11.922 8.902 -14.554 1.00 66.81 87 GLY A N 1
ATOM 685 C CA . GLY A 1 87 ? 10.757 8.903 -15.442 1.00 66.81 87 GLY A CA 1
ATOM 686 C C . GLY A 1 87 ? 10.479 7.542 -16.096 1.00 66.81 87 GLY A C 1
ATOM 687 O O . GLY A 1 87 ? 11.378 6.727 -16.315 1.00 66.81 87 GLY A O 1
ATOM 688 N N . ALA A 1 88 ? 9.204 7.232 -16.359 1.00 64.81 88 ALA A N 1
ATOM 689 C CA . ALA A 1 88 ? 8.821 5.964 -16.993 1.00 64.81 88 ALA A CA 1
ATOM 690 C C . ALA A 1 88 ? 9.308 5.937 -18.442 1.00 64.81 88 ALA A C 1
ATOM 692 O O . ALA A 1 88 ? 8.905 6.772 -19.244 1.00 64.81 88 ALA A O 1
ATOM 693 N N . ARG A 1 89 ? 10.169 4.967 -18.784 1.00 67.56 89 ARG A N 1
ATOM 694 C CA . ARG A 1 89 ? 10.618 4.763 -20.173 1.00 67.56 89 ARG A CA 1
ATOM 695 C C . ARG A 1 89 ? 9.482 4.276 -21.080 1.00 67.56 89 ARG A C 1
ATOM 697 O O . ARG A 1 89 ? 9.520 4.519 -22.277 1.00 67.56 89 ARG A O 1
ATOM 704 N N . SER A 1 90 ? 8.492 3.587 -20.509 1.00 74.88 90 SER A N 1
ATOM 705 C CA . SER A 1 90 ? 7.238 3.190 -21.158 1.00 74.88 90 SER A CA 1
ATOM 706 C C . SER A 1 90 ? 6.159 2.942 -20.095 1.00 74.88 90 SER A C 1
ATOM 708 O O . SER A 1 90 ? 6.483 2.585 -18.959 1.00 74.88 90 SER A O 1
ATOM 710 N N . LEU A 1 91 ? 4.889 3.173 -20.442 1.00 83.00 91 LEU A N 1
ATOM 711 C CA . LEU A 1 91 ? 3.750 2.884 -19.571 1.00 83.00 91 LEU A CA 1
ATOM 712 C C . LEU A 1 91 ? 3.323 1.426 -19.762 1.00 83.00 91 LEU A C 1
ATOM 714 O O . LEU A 1 91 ? 2.822 1.055 -20.820 1.00 83.00 91 LEU A O 1
ATOM 718 N N . ASP A 1 92 ? 3.494 0.611 -18.725 1.00 90.31 92 ASP A N 1
ATOM 719 C CA . ASP A 1 92 ? 2.942 -0.743 -18.688 1.00 90.31 92 ASP A CA 1
ATOM 720 C C . ASP A 1 92 ? 1.458 -0.681 -18.294 1.00 90.31 92 ASP A C 1
ATOM 722 O O . ASP A 1 92 ? 1.121 -0.391 -17.145 1.00 90.31 92 ASP A O 1
ATOM 726 N N . LEU A 1 93 ? 0.566 -0.943 -19.253 1.00 92.50 93 LEU A N 1
ATOM 727 C CA . LEU A 1 93 ? -0.882 -0.890 -19.035 1.00 92.50 93 LEU A CA 1
ATOM 728 C C . LEU A 1 93 ? -1.374 -1.932 -18.022 1.00 92.50 93 LEU A C 1
ATOM 730 O O . LEU A 1 93 ? -2.328 -1.661 -17.298 1.00 92.50 93 LEU A O 1
ATOM 734 N N . GLY A 1 94 ? -0.724 -3.095 -17.935 1.00 93.75 94 GLY A N 1
ATOM 735 C CA . GLY A 1 94 ? -1.079 -4.131 -16.965 1.00 93.75 94 GLY A CA 1
ATOM 736 C C . GLY A 1 94 ? -0.757 -3.694 -15.539 1.00 93.75 94 GLY A C 1
ATOM 737 O O . GLY A 1 94 ? -1.584 -3.843 -14.640 1.00 93.75 94 GLY A O 1
ATOM 738 N N . VAL A 1 95 ? 0.410 -3.072 -15.346 1.00 93.38 95 VAL A N 1
ATOM 739 C CA . VAL A 1 95 ? 0.790 -2.467 -14.059 1.00 93.38 95 VAL A CA 1
ATOM 740 C C . VAL A 1 95 ? -0.150 -1.321 -13.702 1.00 93.38 95 VAL A C 1
ATOM 742 O O . VAL A 1 95 ? -0.604 -1.259 -12.563 1.00 93.38 95 VAL A O 1
ATOM 745 N N . ALA A 1 96 ? -0.484 -0.453 -14.661 1.00 93.38 96 ALA A N 1
ATOM 746 C CA . ALA A 1 96 ? -1.401 0.660 -14.429 1.00 93.38 96 ALA A CA 1
ATOM 747 C C . ALA A 1 96 ? -2.793 0.163 -14.011 1.00 93.38 96 ALA A C 1
ATOM 749 O O . ALA A 1 96 ? -3.329 0.617 -13.005 1.00 93.38 96 ALA A O 1
ATOM 750 N N . HIS A 1 97 ? -3.342 -0.819 -14.732 1.00 95.31 97 HIS A N 1
ATOM 751 C CA . HIS A 1 97 ? -4.641 -1.431 -14.439 1.00 95.31 97 HIS A CA 1
ATOM 752 C C . HIS A 1 97 ? -4.681 -2.071 -13.051 1.00 95.31 97 HIS A C 1
ATOM 754 O O . HIS A 1 97 ? -5.574 -1.789 -12.252 1.00 95.31 97 HIS A O 1
ATOM 760 N N . ALA A 1 98 ? -3.694 -2.908 -12.734 1.00 95.81 98 ALA A N 1
ATOM 761 C CA . ALA A 1 98 ? -3.630 -3.584 -11.445 1.00 95.81 98 ALA A CA 1
ATOM 762 C C . ALA A 1 98 ? -3.393 -2.591 -10.291 1.00 95.81 98 ALA A C 1
ATOM 764 O O . ALA A 1 98 ? -4.004 -2.723 -9.230 1.00 95.81 98 ALA A O 1
ATOM 765 N N . TYR A 1 99 ? -2.579 -1.553 -10.512 1.00 94.62 99 TYR A N 1
ATOM 766 C CA . TYR A 1 99 ? -2.413 -0.463 -9.554 1.00 94.62 99 TYR A CA 1
ATOM 767 C C . TYR A 1 99 ? -3.727 0.293 -9.333 1.00 94.62 99 TYR A C 1
ATOM 769 O O . TYR A 1 99 ? -4.113 0.496 -8.188 1.00 94.62 99 TYR A O 1
ATOM 777 N N . SER A 1 100 ? -4.468 0.637 -10.389 1.00 94.88 100 SER A N 1
ATOM 778 C CA . SER A 1 100 ? -5.778 1.287 -10.265 1.00 94.88 100 SER A CA 1
ATOM 779 C C . SER A 1 100 ? -6.801 0.428 -9.520 1.00 94.88 100 SER A C 1
ATOM 781 O O . SER A 1 100 ? -7.554 0.967 -8.714 1.00 94.88 100 SER A O 1
ATOM 783 N N . GLN A 1 101 ? -6.799 -0.897 -9.707 1.00 96.62 101 GLN A N 1
ATOM 784 C CA . GLN A 1 101 ? -7.624 -1.795 -8.887 1.00 96.62 101 GLN A CA 1
ATOM 785 C C . GLN A 1 101 ? -7.274 -1.688 -7.406 1.00 96.62 101 GLN A C 1
ATOM 787 O O . GLN A 1 101 ? -8.166 -1.524 -6.578 1.00 96.62 101 GLN A O 1
ATOM 792 N N . TRP A 1 102 ? -5.982 -1.723 -7.075 1.00 96.94 102 TRP A N 1
ATOM 793 C CA . TRP A 1 102 ? -5.541 -1.561 -5.695 1.00 96.94 102 TRP A CA 1
ATOM 794 C C . TRP A 1 102 ? -5.942 -0.193 -5.128 1.00 96.94 102 TRP A C 1
ATOM 796 O O . TRP A 1 102 ? -6.418 -0.117 -3.999 1.00 96.94 102 TRP A O 1
ATOM 806 N N . GLN A 1 103 ? -5.824 0.886 -5.913 1.00 95.38 103 GLN A N 1
ATOM 807 C CA . GLN A 1 103 ? -6.259 2.225 -5.499 1.00 95.38 103 GLN A CA 1
ATOM 808 C C . GLN A 1 103 ? -7.771 2.287 -5.239 1.00 95.38 103 GLN A C 1
ATOM 810 O O . GLN A 1 103 ? -8.195 2.952 -4.296 1.00 95.38 103 GLN A O 1
ATOM 815 N N . CYS A 1 104 ? -8.583 1.588 -6.038 1.00 95.69 104 CYS A N 1
ATOM 816 C CA . CYS A 1 104 ? -10.016 1.448 -5.780 1.00 95.69 104 CYS A CA 1
ATOM 817 C C . CYS A 1 104 ? -10.273 0.697 -4.470 1.00 95.69 104 CYS A C 1
ATOM 819 O O . CYS A 1 104 ? -10.965 1.235 -3.614 1.00 95.69 104 CYS A O 1
ATOM 821 N N . CYS A 1 105 ? -9.648 -0.468 -4.257 1.00 96.81 105 CYS A N 1
ATOM 822 C CA . CYS A 1 105 ? -9.769 -1.203 -2.992 1.00 96.81 105 CYS A CA 1
ATOM 823 C C . CYS A 1 105 ? -9.332 -0.359 -1.786 1.00 96.81 105 CYS A C 1
ATOM 825 O O . CYS A 1 105 ? -9.929 -0.442 -0.718 1.00 96.81 105 CYS A O 1
ATOM 827 N N . MET A 1 106 ? -8.297 0.465 -1.951 1.00 96.06 106 MET A N 1
ATOM 828 C CA . MET A 1 106 ? -7.804 1.362 -0.912 1.00 96.06 106 MET A CA 1
ATOM 829 C C . MET A 1 106 ? -8.790 2.482 -0.591 1.00 96.06 106 MET A C 1
ATOM 831 O O . MET A 1 106 ? -8.995 2.778 0.583 1.00 96.06 106 MET A O 1
ATOM 835 N N . ARG A 1 107 ? -9.421 3.086 -1.602 1.00 96.00 107 ARG A N 1
ATOM 836 C CA . ARG A 1 107 ? -10.487 4.073 -1.394 1.00 96.00 107 ARG A CA 1
ATOM 837 C C . ARG A 1 107 ? -11.676 3.444 -0.670 1.00 96.00 107 ARG A C 1
ATOM 839 O O . ARG A 1 107 ? -12.071 3.952 0.370 1.00 96.00 107 ARG A O 1
ATOM 846 N N . ASP A 1 108 ? -12.166 2.309 -1.154 1.00 97.38 108 ASP A N 1
ATOM 847 C CA . ASP A 1 108 ? -13.330 1.645 -0.564 1.00 97.38 108 ASP A CA 1
ATOM 848 C C . ASP A 1 108 ? -13.021 1.161 0.873 1.00 97.38 108 ASP A C 1
ATOM 850 O O . ASP A 1 108 ? -13.862 1.237 1.767 1.00 97.38 108 ASP A O 1
ATOM 854 N N . GLY A 1 109 ? -11.777 0.737 1.132 1.00 97.38 109 GLY A N 1
ATOM 855 C CA . GLY A 1 109 ? -11.287 0.411 2.472 1.00 97.38 109 GLY A CA 1
ATOM 856 C C . GLY A 1 109 ? -11.204 1.620 3.412 1.00 97.38 109 GLY A C 1
ATOM 857 O O . GLY A 1 109 ? -11.494 1.482 4.599 1.00 97.38 109 GLY A O 1
ATOM 858 N N . LEU A 1 110 ? -10.848 2.809 2.912 1.00 96.75 110 LEU A N 1
ATOM 859 C CA . LEU A 1 110 ? -10.908 4.054 3.692 1.00 96.75 110 LEU A CA 1
ATOM 860 C C . LEU A 1 110 ? -12.355 4.423 4.020 1.00 96.75 110 LEU A C 1
ATOM 862 O O . LEU A 1 110 ? -12.657 4.694 5.180 1.00 96.75 110 LEU A O 1
ATOM 866 N N . ASP A 1 111 ? -13.248 4.366 3.033 1.00 97.69 111 ASP A N 1
ATOM 867 C CA . ASP A 1 111 ? -14.667 4.675 3.218 1.00 97.69 111 ASP A CA 1
ATOM 868 C C . ASP A 1 111 ? -15.300 3.727 4.252 1.00 97.69 111 ASP A C 1
ATOM 870 O O . ASP A 1 111 ? -16.001 4.168 5.166 1.00 97.69 111 ASP A O 1
ATOM 874 N N . LEU A 1 112 ? -14.975 2.429 4.188 1.00 98.00 112 LEU A N 1
ATOM 875 C CA . LEU A 1 112 ? -15.383 1.443 5.190 1.00 98.00 112 LEU A CA 1
ATOM 876 C C . LEU A 1 112 ? -14.806 1.753 6.579 1.00 98.00 112 LEU A C 1
ATOM 878 O O . LEU A 1 112 ? -15.529 1.690 7.576 1.00 98.00 112 LEU A O 1
ATOM 882 N N . ASN A 1 113 ? -13.518 2.102 6.666 1.00 97.69 113 ASN A N 1
ATOM 883 C CA . ASN A 1 113 ? -12.876 2.467 7.930 1.00 97.69 113 ASN A CA 1
ATOM 884 C C . ASN A 1 113 ? -13.575 3.680 8.565 1.00 97.69 113 ASN A C 1
ATOM 886 O O . ASN A 1 113 ? -13.863 3.681 9.761 1.00 97.69 113 ASN A O 1
ATOM 890 N N . GLN A 1 114 ? -13.913 4.693 7.768 1.00 97.19 114 GLN A N 1
ATOM 891 C CA . GLN A 1 114 ? -14.632 5.883 8.224 1.00 97.19 114 GLN A CA 1
ATOM 892 C C . GLN A 1 114 ? -16.069 5.565 8.647 1.00 97.19 114 GLN A C 1
ATOM 894 O O . GLN A 1 114 ? -16.496 6.000 9.719 1.00 97.19 114 GLN A O 1
ATOM 899 N N . LEU A 1 115 ? -16.789 4.751 7.869 1.00 98.00 115 LEU A N 1
ATOM 900 C CA . LEU A 1 115 ? -18.146 4.304 8.191 1.00 98.00 115 LEU A CA 1
ATOM 901 C C . LEU A 1 115 ? -18.195 3.562 9.536 1.00 98.00 115 LEU A C 1
ATOM 903 O O . LEU A 1 115 ? -19.109 3.762 10.335 1.00 98.00 115 LEU A O 1
ATOM 907 N N . LEU A 1 116 ? -17.169 2.759 9.824 1.00 97.56 116 LEU A N 1
ATOM 908 C CA . LEU A 1 116 ? -17.004 2.038 11.087 1.00 97.56 116 LEU A CA 1
ATOM 909 C C . LEU A 1 116 ? -16.380 2.895 12.202 1.00 97.56 116 LEU A C 1
ATOM 911 O O . LEU A 1 116 ? -15.988 2.367 13.244 1.00 97.56 116 LEU A O 1
ATOM 915 N N . CYS A 1 117 ? -16.335 4.219 12.028 1.00 96.62 117 CYS A N 1
ATOM 916 C CA . CYS A 1 117 ? -15.804 5.183 12.990 1.00 96.62 117 CYS A CA 1
ATOM 917 C C . CYS A 1 117 ? -14.328 4.936 13.354 1.00 96.62 117 CYS A C 1
ATOM 919 O O . CYS A 1 117 ? -13.970 4.943 14.537 1.00 96.62 117 CYS A O 1
ATOM 921 N N . LEU A 1 118 ? -13.494 4.738 12.330 1.00 96.44 118 LEU A N 1
ATOM 922 C CA . LEU A 1 118 ? -12.030 4.664 12.386 1.00 96.44 118 LEU A CA 1
ATOM 923 C C . LEU A 1 118 ? -11.484 3.566 13.324 1.00 96.44 118 LEU A C 1
ATOM 925 O O . LEU A 1 118 ? -10.738 3.878 14.255 1.00 96.44 118 LEU A O 1
ATOM 929 N N . PRO A 1 119 ? -11.831 2.279 13.118 1.00 96.12 119 PRO A N 1
ATOM 930 C CA . PRO A 1 119 ? -11.251 1.180 13.890 1.00 96.12 119 PRO A CA 1
ATOM 931 C C . PRO A 1 119 ? -9.744 0.992 13.643 1.00 96.12 119 PRO A C 1
ATOM 933 O O . PRO A 1 119 ? -9.062 0.423 14.496 1.00 96.12 119 PRO A O 1
ATOM 936 N N . LEU A 1 120 ? -9.216 1.467 12.507 1.00 95.62 120 LEU A N 1
ATOM 937 C CA . LEU A 1 120 ? -7.782 1.547 12.228 1.00 95.62 120 LEU A CA 1
ATOM 938 C C . LEU A 1 120 ? -7.342 2.994 11.944 1.00 95.62 120 LEU A C 1
ATOM 940 O O . LEU A 1 120 ? -8.097 3.765 11.342 1.00 95.62 120 LEU A O 1
ATOM 944 N N . PRO A 1 121 ? -6.103 3.373 12.314 1.00 94.62 121 PRO A N 1
ATOM 945 C CA . PRO A 1 121 ? -5.535 4.658 11.921 1.00 94.62 121 PRO A CA 1
ATOM 946 C C . PRO A 1 121 ? -5.369 4.753 10.401 1.00 94.62 121 PRO A C 1
ATOM 948 O O . PRO A 1 121 ? -4.877 3.821 9.763 1.00 94.62 121 PRO A O 1
ATOM 951 N N . GLU A 1 122 ? -5.726 5.898 9.823 1.00 92.62 122 GLU A N 1
ATOM 952 C CA . GLU A 1 122 ? -5.565 6.120 8.386 1.00 92.62 122 GLU A CA 1
ATOM 953 C C . GLU A 1 122 ? -4.102 6.404 8.003 1.00 92.62 122 GLU A C 1
ATOM 955 O O . GLU A 1 122 ? -3.396 7.135 8.711 1.00 92.62 122 GLU A O 1
ATOM 960 N N . PRO A 1 123 ? -3.623 5.869 6.866 1.00 88.94 123 PRO A N 1
ATOM 961 C CA . PRO A 1 123 ? -2.304 6.192 6.347 1.00 88.94 123 PRO A CA 1
ATOM 962 C C . PRO A 1 123 ? -2.265 7.588 5.718 1.00 88.94 123 PRO A C 1
ATOM 964 O O . PRO A 1 123 ? -3.264 8.140 5.257 1.00 88.94 123 PRO A O 1
ATOM 967 N N . GLN A 1 124 ? -1.056 8.131 5.577 1.00 83.75 124 GLN A N 1
ATOM 968 C CA . GLN A 1 124 ? -0.847 9.355 4.809 1.00 83.75 124 GLN A CA 1
ATOM 969 C C . GLN A 1 124 ? -0.947 9.081 3.294 1.00 83.75 124 GLN A C 1
ATOM 971 O O . GLN A 1 124 ? 0.035 8.713 2.642 1.00 83.75 124 GLN A O 1
ATOM 976 N N . CYS A 1 125 ? -2.130 9.319 2.723 1.00 77.38 125 CYS A N 1
ATOM 977 C CA . CYS A 1 125 ? -2.462 9.010 1.326 1.00 77.38 125 CYS A CA 1
ATOM 978 C C . CYS A 1 125 ? -1.563 9.715 0.293 1.00 77.38 125 CYS A C 1
ATOM 980 O O . CYS A 1 125 ? -1.293 9.156 -0.770 1.00 77.38 125 CYS A O 1
ATOM 982 N N . ALA A 1 126 ? -1.033 10.904 0.611 1.00 77.31 126 ALA A N 1
ATOM 983 C CA . ALA A 1 126 ? -0.169 11.671 -0.296 1.00 77.31 126 ALA A CA 1
ATOM 984 C C . ALA A 1 126 ? 1.110 10.921 -0.727 1.00 77.31 126 ALA A C 1
ATOM 986 O O . ALA A 1 126 ? 1.682 11.214 -1.778 1.00 77.31 126 ALA A O 1
ATOM 987 N N . TRP A 1 127 ? 1.574 9.962 0.080 1.00 73.62 127 TRP A N 1
ATOM 988 C CA . TRP A 1 127 ? 2.752 9.147 -0.239 1.00 73.62 127 TRP A CA 1
ATOM 989 C C . TRP A 1 127 ? 2.399 7.756 -0.765 1.00 73.62 127 TRP A C 1
ATOM 991 O O . TRP A 1 127 ? 3.220 7.141 -1.438 1.00 73.62 127 TRP A O 1
ATOM 1001 N N . LEU A 1 128 ? 1.174 7.308 -0.492 1.00 69.00 128 LEU A N 1
ATOM 1002 C CA . LEU A 1 128 ? 0.626 6.013 -0.879 1.00 69.00 128 LEU A CA 1
ATOM 1003 C C . LEU A 1 128 ? 0.323 5.947 -2.392 1.00 69.00 128 LEU A C 1
ATOM 1005 O O . LEU A 1 128 ? 0.514 4.917 -3.038 1.00 69.00 128 LEU A O 1
ATOM 1009 N N . TYR A 1 129 ? -0.083 7.081 -2.975 1.00 73.12 129 TYR A N 1
ATOM 1010 C CA . TYR A 1 129 ? -0.466 7.205 -4.385 1.00 73.12 129 TYR A CA 1
ATOM 1011 C C . TYR A 1 129 ? 0.649 7.744 -5.290 1.00 73.12 129 TYR A C 1
ATOM 1013 O O . TYR A 1 129 ? 0.473 8.723 -6.016 1.00 73.12 129 TYR A O 1
ATOM 1021 N N . LYS A 1 130 ? 1.825 7.110 -5.264 1.00 80.69 130 LYS A N 1
ATOM 1022 C CA . LYS A 1 130 ? 2.921 7.432 -6.190 1.00 80.69 130 LYS A CA 1
ATOM 1023 C C . LYS A 1 130 ? 3.049 6.392 -7.296 1.00 80.69 130 LYS A C 1
ATOM 1025 O 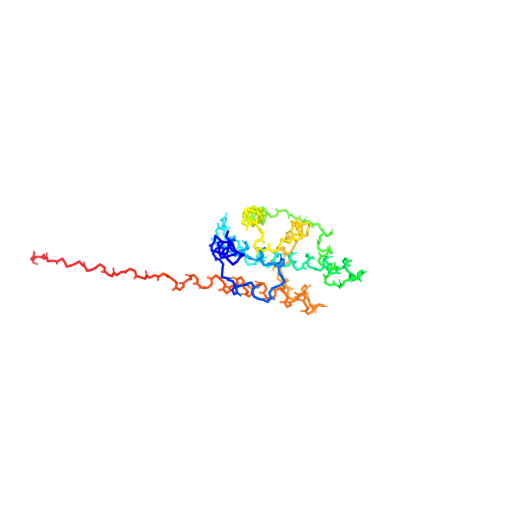O . LYS A 1 130 ? 3.991 5.603 -7.308 1.00 80.69 130 LYS A O 1
ATOM 1030 N N . GLY A 1 131 ? 2.136 6.443 -8.266 1.00 82.75 131 GLY A N 1
ATOM 1031 C CA . GLY A 1 131 ? 2.134 5.524 -9.411 1.00 82.75 131 GLY A CA 1
ATOM 1032 C C . GLY A 1 131 ? 3.463 5.505 -10.174 1.00 82.75 131 GLY A C 1
ATOM 1033 O O . GLY A 1 131 ? 3.972 4.436 -10.492 1.00 82.75 131 GLY A O 1
ATOM 1034 N N . THR A 1 132 ? 4.105 6.662 -10.375 1.00 87.88 132 THR A N 1
ATOM 1035 C CA . THR A 1 132 ? 5.425 6.725 -11.027 1.00 87.88 132 THR A CA 1
ATOM 1036 C C . THR A 1 132 ? 6.484 5.914 -10.288 1.00 87.88 132 THR A C 1
ATOM 1038 O O . THR A 1 132 ? 7.265 5.229 -10.936 1.00 87.88 132 THR A O 1
ATOM 1041 N N . LEU A 1 133 ? 6.490 5.928 -8.952 1.00 89.75 133 LEU A N 1
ATOM 1042 C CA . LEU A 1 133 ? 7.400 5.104 -8.156 1.00 89.75 133 LEU A CA 1
ATOM 1043 C C . LEU A 1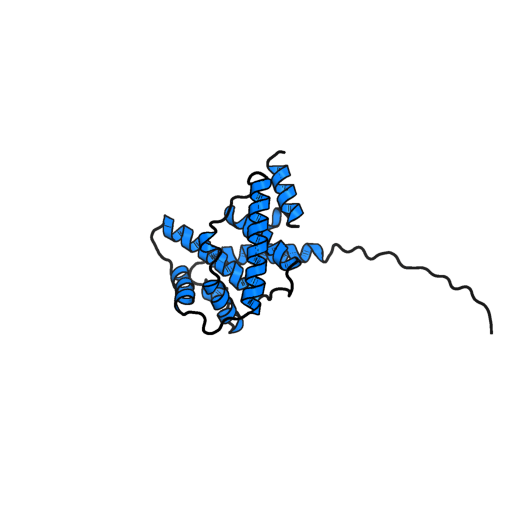 133 ? 7.099 3.612 -8.346 1.00 89.75 133 LEU A C 1
ATOM 1045 O O . LEU A 1 133 ? 8.013 2.842 -8.623 1.00 89.75 133 LEU A O 1
ATOM 1049 N N . VAL A 1 134 ? 5.828 3.213 -8.239 1.00 90.88 134 VAL A N 1
ATOM 1050 C CA 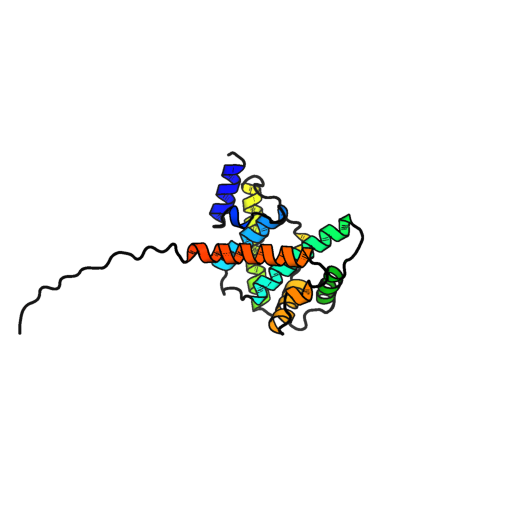. VAL A 1 134 ? 5.417 1.805 -8.371 1.00 90.88 134 VAL A CA 1
ATOM 1051 C C . VAL A 1 134 ? 5.793 1.253 -9.745 1.00 90.88 134 VAL A C 1
ATOM 1053 O O . VAL A 1 134 ? 6.406 0.194 -9.822 1.00 90.88 134 VAL A O 1
ATOM 1056 N N . HIS A 1 135 ? 5.533 1.993 -10.825 1.00 91.94 135 HIS A N 1
ATOM 1057 C CA . HIS A 1 135 ? 5.909 1.573 -12.179 1.00 91.94 135 HIS A CA 1
ATOM 1058 C C . HIS A 1 135 ? 7.421 1.357 -12.340 1.00 91.94 135 HIS A C 1
ATOM 1060 O O . HIS A 1 135 ? 7.839 0.376 -12.955 1.00 91.94 135 HIS A O 1
ATOM 1066 N N . GLN A 1 136 ? 8.247 2.242 -11.772 1.00 92.19 136 GLN A N 1
ATOM 1067 C CA . GLN A 1 136 ? 9.706 2.090 -11.816 1.00 92.19 136 GLN A CA 1
ATOM 1068 C C . GLN A 1 136 ? 10.173 0.885 -11.024 1.00 92.19 136 GLN A C 1
ATOM 1070 O O . GLN A 1 136 ? 11.000 0.116 -11.499 1.00 92.19 136 GLN A O 1
ATOM 1075 N N . LEU A 1 137 ? 9.617 0.705 -9.830 1.00 93.25 137 LEU A N 1
ATOM 1076 C CA . LEU A 1 137 ? 9.943 -0.431 -8.986 1.00 93.25 137 LEU A CA 1
ATOM 1077 C C . LEU A 1 137 ? 9.587 -1.740 -9.683 1.00 93.25 137 LEU A C 1
ATOM 1079 O O . LEU A 1 137 ? 10.425 -2.631 -9.724 1.00 93.25 137 LEU A O 1
ATOM 1083 N N . VAL A 1 138 ? 8.414 -1.846 -10.312 1.00 94.12 138 VAL A N 1
ATOM 1084 C CA . VAL A 1 138 ? 8.064 -3.042 -11.093 1.00 94.12 138 VAL A CA 1
ATOM 1085 C C . VAL A 1 138 ? 9.069 -3.286 -12.218 1.00 94.12 138 VAL A C 1
ATOM 1087 O O . VAL A 1 138 ? 9.502 -4.422 -12.407 1.00 94.12 138 VAL A O 1
ATOM 1090 N N . ALA A 1 139 ? 9.471 -2.241 -12.946 1.00 92.38 139 ALA A N 1
ATOM 1091 C CA . ALA A 1 139 ? 10.457 -2.371 -14.014 1.00 92.38 139 ALA A CA 1
ATOM 1092 C C . ALA A 1 139 ? 11.820 -2.857 -13.490 1.00 92.38 139 ALA A C 1
ATOM 1094 O O . ALA A 1 139 ? 12.395 -3.776 -14.069 1.00 92.38 139 ALA A O 1
ATOM 1095 N N . GLU A 1 140 ? 12.322 -2.298 -12.387 1.00 92.56 140 GLU A N 1
ATOM 1096 C CA . GLU A 1 140 ? 13.586 -2.719 -11.765 1.00 92.56 140 GLU A CA 1
ATOM 1097 C C . GLU A 1 140 ? 13.506 -4.153 -11.216 1.00 92.56 140 GLU A C 1
ATOM 1099 O O . GLU A 1 140 ? 14.393 -4.970 -11.470 1.00 92.56 140 GLU A O 1
ATOM 1104 N N . LEU A 1 141 ? 12.410 -4.505 -10.538 1.00 94.75 141 LEU A N 1
ATOM 1105 C CA . LEU A 1 141 ? 12.190 -5.848 -9.994 1.00 94.75 141 LEU A CA 1
ATOM 1106 C C . LEU A 1 141 ? 12.127 -6.902 -11.108 1.00 94.75 141 LEU A C 1
ATOM 1108 O O . LEU A 1 141 ? 12.732 -7.967 -10.997 1.00 94.75 141 LEU A O 1
ATOM 1112 N N . ARG A 1 142 ? 11.467 -6.593 -12.231 1.00 94.25 142 ARG A N 1
ATOM 1113 C CA . ARG A 1 142 ? 11.438 -7.471 -13.414 1.00 94.25 142 ARG A CA 1
ATOM 1114 C C . ARG A 1 142 ? 12.792 -7.572 -14.124 1.00 94.25 142 ARG A C 1
ATOM 1116 O O . ARG A 1 142 ? 13.032 -8.558 -14.812 1.00 94.25 142 ARG A O 1
ATOM 1123 N N . ARG A 1 143 ? 13.691 -6.598 -13.941 1.00 93.06 143 ARG A N 1
ATOM 1124 C CA . ARG A 1 143 ? 15.094 -6.656 -14.400 1.00 93.06 143 ARG A CA 1
ATOM 1125 C C . ARG A 1 143 ? 16.007 -7.452 -13.458 1.00 93.06 143 ARG A C 1
ATOM 1127 O O . ARG A 1 143 ? 17.191 -7.582 -13.754 1.00 93.06 143 ARG A O 1
ATOM 1134 N N . GLY A 1 144 ? 15.477 -7.978 -12.352 1.00 93.81 144 GLY A N 1
ATOM 1135 C CA . GLY A 1 144 ? 16.218 -8.795 -11.389 1.00 93.81 144 GLY A CA 1
ATOM 1136 C C . GLY A 1 144 ? 16.805 -8.021 -10.207 1.00 93.81 144 GLY A C 1
ATOM 1137 O O . GLY A 1 144 ? 17.520 -8.613 -9.402 1.00 93.81 144 GLY A O 1
ATOM 1138 N N . VAL A 1 145 ? 16.507 -6.725 -10.063 1.00 94.38 145 VAL A N 1
ATOM 1139 C CA . VAL A 1 145 ? 16.842 -5.986 -8.836 1.00 94.38 145 VAL A CA 1
ATOM 1140 C C . VAL A 1 145 ? 16.026 -6.564 -7.684 1.00 94.38 145 VAL A C 1
ATOM 1142 O O . VAL A 1 145 ? 14.832 -6.812 -7.832 1.00 94.38 145 VAL A O 1
ATOM 1145 N N . THR A 1 146 ? 16.643 -6.786 -6.523 1.00 95.00 146 THR A N 1
ATOM 1146 C CA . THR A 1 146 ? 15.927 -7.323 -5.359 1.00 95.00 146 THR A CA 1
ATOM 1147 C C . THR A 1 146 ? 15.441 -6.199 -4.443 1.00 95.00 146 THR A C 1
ATOM 1149 O O . THR A 1 146 ? 16.140 -5.193 -4.290 1.00 95.00 146 THR A O 1
ATOM 1152 N N . PRO A 1 147 ? 14.286 -6.359 -3.770 1.00 93.38 147 PRO A N 1
ATOM 1153 C CA . PRO A 1 147 ? 13.825 -5.414 -2.754 1.00 93.38 147 PRO A CA 1
ATOM 1154 C C . PRO A 1 147 ? 14.881 -5.150 -1.678 1.00 93.38 147 PRO A C 1
ATOM 1156 O O . PRO A 1 147 ? 15.115 -4.000 -1.327 1.00 93.38 147 PRO A O 1
ATOM 1159 N N . ASP A 1 148 ? 15.584 -6.189 -1.215 1.00 92.25 148 ASP A N 1
ATOM 1160 C CA . ASP A 1 148 ? 16.640 -6.034 -0.215 1.00 92.25 148 ASP A CA 1
ATOM 1161 C C . ASP A 1 148 ? 17.777 -5.140 -0.722 1.00 92.25 148 ASP A C 1
ATOM 1163 O O . ASP A 1 148 ? 18.188 -4.240 0.002 1.00 92.25 148 ASP A O 1
ATOM 1167 N N . SER A 1 149 ? 18.212 -5.284 -1.984 1.00 92.50 149 SER A N 1
ATOM 1168 C CA . SER A 1 149 ? 19.247 -4.422 -2.588 1.00 92.50 149 SER A CA 1
ATOM 1169 C C . SER A 1 149 ? 18.852 -2.941 -2.638 1.00 92.50 149 SER A C 1
ATOM 1171 O O . SER A 1 149 ? 19.709 -2.060 -2.547 1.00 92.50 149 SER A O 1
ATOM 1173 N N . LEU A 1 150 ? 17.552 -2.645 -2.735 1.00 91.62 150 LEU A N 1
ATOM 1174 C CA . LEU A 1 150 ? 17.029 -1.278 -2.688 1.00 91.62 150 LEU A CA 1
ATOM 1175 C C . LEU A 1 150 ? 16.994 -0.717 -1.259 1.00 91.62 150 LEU A C 1
ATOM 1177 O O . LEU A 1 150 ? 16.962 0.501 -1.100 1.00 91.62 150 LEU A O 1
ATOM 1181 N N . LEU A 1 151 ? 17.021 -1.583 -0.239 1.00 92.06 151 LEU A N 1
ATOM 1182 C CA . LEU A 1 151 ? 16.853 -1.237 1.176 1.00 92.06 151 LEU A CA 1
ATOM 1183 C C . LEU A 1 151 ? 18.115 -1.469 2.036 1.00 92.06 151 LEU A C 1
ATOM 1185 O O . LEU A 1 151 ? 18.071 -1.215 3.237 1.00 92.06 151 LEU A O 1
ATOM 1189 N N . MET A 1 152 ? 19.231 -1.931 1.455 1.00 84.25 152 MET A N 1
ATOM 1190 C CA . MET A 1 152 ? 20.438 -2.387 2.176 1.00 84.25 152 MET A CA 1
ATOM 1191 C C . MET A 1 152 ? 21.029 -1.394 3.190 1.00 84.25 152 MET A C 1
ATOM 1193 O O . MET A 1 152 ? 21.670 -1.818 4.146 1.00 84.25 152 MET A O 1
ATOM 1197 N N . GLU A 1 153 ? 20.845 -0.092 2.988 1.00 81.31 153 GLU A N 1
ATOM 1198 C CA . GLU A 1 153 ? 21.463 0.959 3.810 1.00 81.31 153 GLU A CA 1
ATOM 1199 C C . GLU A 1 153 ? 20.583 1.403 4.993 1.00 81.31 153 GLU A C 1
ATOM 1201 O O . GLU A 1 153 ? 20.961 2.298 5.743 1.00 81.31 153 GLU A O 1
ATOM 1206 N N . ASP A 1 154 ? 19.412 0.783 5.179 1.00 83.75 154 ASP A N 1
ATOM 1207 C CA . ASP A 1 154 ? 18.549 1.003 6.340 1.00 83.75 154 ASP A CA 1
ATOM 1208 C C . ASP A 1 154 ? 17.872 -0.302 6.779 1.00 83.75 154 ASP A C 1
ATOM 1210 O O . ASP A 1 154 ? 16.825 -0.709 6.258 1.00 83.75 154 ASP A O 1
ATOM 1214 N N . SER A 1 155 ? 18.442 -0.928 7.813 1.00 83.75 155 SER A N 1
ATOM 1215 C CA . SER A 1 155 ? 17.909 -2.147 8.429 1.00 83.75 155 SER A CA 1
ATOM 1216 C C . SER A 1 155 ? 16.440 -2.011 8.841 1.00 83.75 155 SER A C 1
ATOM 1218 O O . SER A 1 155 ? 15.697 -2.992 8.767 1.00 83.75 155 SER A O 1
ATOM 1220 N N . SER A 1 156 ? 15.995 -0.807 9.232 1.00 89.88 156 SER A N 1
ATOM 1221 C CA . SER A 1 156 ? 14.615 -0.579 9.668 1.00 89.88 156 SER A CA 1
ATOM 1222 C C . SER A 1 156 ? 13.618 -0.660 8.507 1.00 89.88 156 SER A C 1
ATOM 1224 O O . SER A 1 156 ? 12.570 -1.295 8.639 1.00 89.88 156 SER A O 1
ATOM 1226 N N . SER A 1 157 ? 13.960 -0.098 7.344 1.00 91.50 157 SER A N 1
ATOM 1227 C CA . SER A 1 157 ? 13.148 -0.198 6.126 1.00 91.50 157 SER A CA 1
ATOM 1228 C C . SER A 1 157 ? 13.091 -1.624 5.589 1.00 91.50 157 SER A C 1
ATOM 1230 O O . SER A 1 157 ? 12.013 -2.101 5.233 1.00 91.50 157 SER A O 1
ATOM 1232 N N . GLY A 1 158 ? 14.226 -2.332 5.588 1.00 93.31 158 GLY A N 1
ATOM 1233 C CA . GLY A 1 158 ? 14.280 -3.742 5.199 1.00 93.31 158 GLY A CA 1
ATOM 1234 C C . GLY A 1 158 ? 13.423 -4.635 6.101 1.00 93.31 158 GLY A C 1
ATOM 1235 O O . GLY A 1 158 ? 12.696 -5.502 5.612 1.00 93.31 158 GLY A O 1
ATOM 1236 N N . GLN A 1 159 ? 13.463 -4.413 7.418 1.00 94.19 159 GLN A N 1
ATOM 1237 C CA . GLN A 1 159 ? 12.631 -5.151 8.369 1.00 94.19 159 GLN A CA 1
ATOM 1238 C C . GLN A 1 159 ? 11.143 -4.851 8.178 1.00 94.19 159 GLN A C 1
ATOM 1240 O O . GLN A 1 159 ? 10.344 -5.784 8.163 1.00 94.19 159 GLN A O 1
ATOM 1245 N N . LEU A 1 160 ? 10.772 -3.582 7.990 1.00 94.62 160 LEU A N 1
ATOM 1246 C CA . LEU A 1 160 ? 9.385 -3.194 7.746 1.00 94.62 160 LEU A CA 1
ATOM 1247 C C . LEU A 1 160 ? 8.832 -3.845 6.471 1.00 94.62 160 LEU A C 1
ATOM 1249 O O . LEU A 1 160 ? 7.743 -4.415 6.491 1.00 94.62 160 LEU A O 1
ATOM 1253 N N . TYR A 1 161 ? 9.595 -3.800 5.377 1.00 96.12 161 TYR A N 1
ATOM 1254 C CA . TYR A 1 161 ? 9.234 -4.467 4.128 1.00 96.12 161 TYR A CA 1
ATOM 1255 C C . TYR A 1 161 ? 8.991 -5.970 4.338 1.00 96.12 161 TYR A C 1
ATOM 1257 O O . TYR A 1 161 ? 7.945 -6.487 3.945 1.00 96.12 161 TYR A O 1
ATOM 1265 N N . ARG A 1 162 ? 9.928 -6.665 5.000 1.00 96.06 162 ARG A N 1
ATOM 1266 C CA . ARG A 1 162 ? 9.814 -8.104 5.286 1.00 96.06 162 ARG A CA 1
ATOM 1267 C C . ARG A 1 162 ? 8.637 -8.426 6.203 1.00 96.06 162 ARG A C 1
ATOM 1269 O O . ARG A 1 162 ? 7.971 -9.429 5.972 1.00 96.06 162 ARG A O 1
ATOM 1276 N N . ALA A 1 163 ? 8.360 -7.581 7.195 1.00 96.50 163 ALA A N 1
ATOM 1277 C CA . ALA A 1 163 ? 7.215 -7.741 8.086 1.00 96.50 163 ALA A CA 1
ATOM 1278 C C . ALA A 1 163 ? 5.889 -7.650 7.316 1.00 96.50 163 ALA A C 1
ATOM 1280 O O . ALA A 1 163 ? 5.057 -8.543 7.442 1.00 96.50 163 ALA A O 1
ATOM 1281 N N . MET A 1 164 ? 5.720 -6.634 6.457 1.00 96.81 164 MET A N 1
ATOM 1282 C CA . MET A 1 164 ? 4.518 -6.502 5.622 1.00 96.81 164 MET A CA 1
ATOM 1283 C C . MET A 1 164 ? 4.379 -7.660 4.630 1.00 96.81 164 MET A C 1
ATOM 1285 O O . MET A 1 164 ? 3.296 -8.220 4.492 1.00 96.81 164 MET A O 1
ATOM 1289 N N . LEU A 1 165 ? 5.468 -8.042 3.952 1.00 96.62 165 LEU A N 1
ATOM 1290 C CA . LEU A 1 165 ? 5.432 -9.147 2.997 1.00 96.62 165 LEU A CA 1
ATOM 1291 C C . LEU A 1 165 ? 5.089 -10.470 3.692 1.00 96.62 165 LEU A C 1
ATOM 1293 O O . LEU A 1 165 ? 4.233 -11.197 3.204 1.00 96.62 165 LEU A O 1
ATOM 1297 N N . GLY A 1 166 ? 5.720 -10.767 4.830 1.00 95.75 166 GLY A N 1
ATOM 1298 C CA . GLY A 1 166 ? 5.440 -11.972 5.611 1.00 95.75 166 GLY A CA 1
ATOM 1299 C C . GLY A 1 166 ? 3.997 -12.015 6.111 1.00 95.75 166 GLY A C 1
ATOM 1300 O O . GLY A 1 166 ? 3.326 -13.025 5.936 1.00 95.75 166 GLY A O 1
ATOM 1301 N N . ALA A 1 167 ? 3.489 -10.901 6.647 1.00 95.44 167 ALA A N 1
ATOM 1302 C CA . ALA A 1 167 ? 2.095 -10.777 7.066 1.00 95.44 167 ALA A CA 1
ATOM 1303 C C . ALA A 1 167 ? 1.115 -11.100 5.926 1.00 95.44 167 ALA A C 1
ATOM 1305 O O . ALA A 1 167 ? 0.189 -11.889 6.109 1.00 95.44 167 ALA A O 1
ATOM 1306 N N . ILE A 1 168 ? 1.349 -10.521 4.746 1.00 95.31 168 ILE A N 1
ATOM 1307 C CA . ILE A 1 168 ? 0.502 -10.730 3.570 1.00 95.31 168 ILE A CA 1
ATOM 1308 C C . ILE A 1 168 ? 0.600 -12.166 3.066 1.00 95.31 168 ILE A C 1
ATOM 1310 O O . ILE A 1 168 ? -0.423 -12.743 2.741 1.00 95.31 168 ILE A O 1
ATOM 1314 N N . LEU A 1 169 ? 1.793 -12.758 2.980 1.00 93.50 169 LEU A N 1
ATOM 1315 C CA . LEU A 1 169 ? 1.932 -14.129 2.477 1.00 93.50 169 LEU A CA 1
ATOM 1316 C C . LEU A 1 169 ? 1.281 -15.147 3.424 1.00 93.50 169 LEU A C 1
ATOM 1318 O O . LEU A 1 169 ? 0.531 -16.003 2.962 1.00 93.50 169 LEU A O 1
ATOM 1322 N N . ASN A 1 170 ? 1.471 -14.987 4.736 1.00 91.44 170 ASN A N 1
ATOM 1323 C CA . ASN A 1 170 ? 0.870 -15.867 5.738 1.00 91.44 170 ASN A CA 1
ATOM 1324 C C . ASN A 1 170 ? -0.668 -15.805 5.725 1.00 91.44 170 ASN A C 1
ATOM 1326 O O . ASN A 1 170 ? -1.318 -16.811 5.994 1.00 91.44 170 ASN A O 1
ATOM 1330 N N . SER A 1 171 ? -1.263 -14.647 5.402 1.00 89.62 171 SER A N 1
ATOM 1331 C CA . SER A 1 171 ? -2.726 -14.515 5.317 1.00 89.62 171 SER A CA 1
ATOM 1332 C C . SER A 1 171 ? -3.330 -15.193 4.084 1.00 89.62 171 SER A C 1
ATOM 1334 O O . SER A 1 171 ? -4.508 -15.536 4.103 1.00 89.62 171 SER A O 1
ATOM 1336 N N . GLN A 1 172 ? -2.541 -15.425 3.027 1.00 84.44 172 GLN A N 1
ATOM 1337 C CA . GLN A 1 172 ? -2.999 -16.161 1.841 1.00 84.44 172 GLN A CA 1
ATOM 1338 C C . GLN A 1 172 ? -3.002 -17.682 2.065 1.00 84.44 172 GLN A C 1
ATOM 1340 O O . GLN A 1 172 ? -3.808 -18.389 1.467 1.00 84.44 172 GLN A O 1
ATOM 1345 N N . GLU A 1 173 ? -2.105 -18.204 2.907 1.00 76.25 173 GLU A N 1
ATOM 1346 C CA . GLU A 1 173 ? -1.979 -19.650 3.151 1.00 76.25 173 GLU A CA 1
ATOM 1347 C C . GLU A 1 173 ? -3.143 -20.204 3.983 1.00 76.25 173 GLU A C 1
ATOM 1349 O O . GLU A 1 173 ? -3.641 -21.296 3.703 1.00 76.25 173 GLU A O 1
ATOM 1354 N N . THR A 1 174 ? -3.637 -19.428 4.952 1.00 61.38 174 THR A N 1
ATOM 1355 C CA . THR A 1 174 ? -4.714 -19.834 5.871 1.00 61.38 174 THR A CA 1
ATOM 1356 C C . THR A 1 174 ? -6.050 -20.160 5.194 1.00 61.38 174 THR A C 1
ATOM 1358 O O . THR A 1 174 ? -6.878 -20.828 5.805 1.00 61.38 174 THR A O 1
ATOM 1361 N N . GLU A 1 175 ? -6.267 -19.748 3.941 1.00 54.56 175 GLU A N 1
ATOM 1362 C CA . GLU A 1 175 ? -7.500 -20.047 3.195 1.00 54.56 175 GLU A CA 1
ATOM 1363 C C . GLU A 1 175 ? -7.417 -21.347 2.378 1.00 54.56 175 GLU A C 1
ATOM 1365 O O . GLU A 1 175 ? -8.431 -22.017 2.190 1.00 54.56 175 GLU A O 1
ATOM 1370 N N . THR A 1 176 ? -6.223 -21.767 1.941 1.00 52.38 176 THR A N 1
ATOM 1371 C CA . THR A 1 176 ? -6.071 -22.987 1.117 1.00 52.38 176 THR A CA 1
ATOM 1372 C C . THR A 1 176 ? -6.368 -24.283 1.876 1.00 52.38 176 THR A C 1
ATOM 1374 O O . THR A 1 176 ? -6.704 -25.294 1.267 1.00 52.38 176 THR A O 1
ATOM 1377 N N . THR A 1 177 ? -6.313 -24.246 3.207 1.00 49.44 177 THR A N 1
ATOM 1378 C CA . THR A 1 177 ? -6.550 -25.403 4.085 1.00 49.44 177 THR A CA 1
ATOM 1379 C C . THR A 1 177 ? -8.008 -25.507 4.563 1.00 49.44 177 THR A C 1
ATOM 1381 O O . THR A 1 177 ? -8.347 -26.427 5.301 1.00 49.44 177 THR A O 1
ATOM 1384 N N . GLY A 1 178 ? -8.877 -24.563 4.178 1.00 41.44 178 GLY A N 1
ATOM 1385 C CA . GLY A 1 178 ? -10.248 -24.437 4.692 1.00 41.44 178 GLY A CA 1
ATOM 1386 C C . GLY A 1 178 ? -11.350 -25.071 3.838 1.00 41.44 178 GLY A C 1
ATOM 1387 O O . GLY A 1 178 ? -12.522 -24.890 4.159 1.00 41.44 178 GLY A O 1
ATOM 1388 N N . GLN A 1 179 ? -11.022 -25.783 2.756 1.00 34.59 179 GLN A N 1
ATOM 1389 C CA . GLN A 1 179 ? -12.019 -26.417 1.887 1.00 34.59 179 GLN A CA 1
ATOM 1390 C C . GLN A 1 179 ? -12.361 -27.823 2.424 1.00 34.59 179 GLN A C 1
ATOM 1392 O O . GLN A 1 179 ? -11.490 -28.693 2.401 1.00 34.59 179 GLN A O 1
ATOM 1397 N N . PRO A 1 180 ? -13.585 -28.092 2.923 1.00 40.44 180 PRO A N 1
ATOM 1398 C CA . PRO A 1 180 ? -13.982 -29.449 3.253 1.00 40.44 180 PRO A CA 1
ATOM 1399 C C . PRO A 1 180 ? -14.304 -30.179 1.948 1.00 40.44 180 PRO A C 1
ATOM 1401 O O . PRO A 1 180 ? -15.220 -29.789 1.219 1.00 40.44 180 PRO A O 1
ATOM 1404 N N . ASP A 1 181 ? -13.547 -31.236 1.659 1.00 44.69 181 ASP A N 1
ATOM 1405 C CA . ASP A 1 181 ? -13.926 -32.236 0.667 1.00 44.69 181 ASP A CA 1
ATOM 1406 C C . ASP A 1 181 ? -15.337 -32.744 0.998 1.00 44.69 181 ASP A C 1
ATOM 1408 O O . ASP A 1 181 ? -15.593 -33.311 2.065 1.00 44.69 181 ASP A O 1
ATOM 1412 N N . GLY A 1 182 ? -16.279 -32.480 0.092 1.00 38.72 182 GLY A N 1
ATOM 1413 C CA . GLY A 1 182 ? -17.641 -32.990 0.186 1.00 38.72 182 GLY A CA 1
ATOM 1414 C C . GLY A 1 182 ? -17.660 -34.523 0.092 1.00 38.72 182 GLY A C 1
ATOM 1415 O O . GLY A 1 182 ? -16.815 -35.108 -0.588 1.00 38.72 182 GLY A O 1
ATOM 1416 N N . PRO A 1 183 ? -18.610 -35.199 0.760 1.00 50.59 183 PRO A N 1
ATOM 1417 C CA . PRO A 1 183 ? -18.602 -36.650 0.866 1.00 50.59 183 PRO A CA 1
ATOM 1418 C C . PRO A 1 183 ? -18.946 -37.335 -0.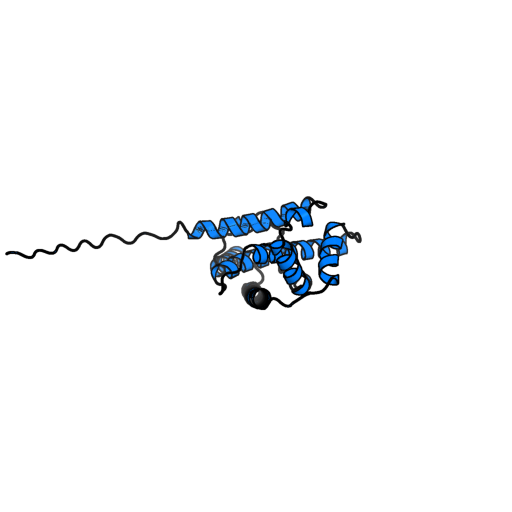462 1.00 50.59 183 PRO A C 1
ATOM 1420 O O . PRO A 1 183 ? -19.814 -36.890 -1.215 1.00 50.59 183 PRO A O 1
ATOM 1423 N N . SER A 1 184 ? -18.257 -38.456 -0.691 1.00 49.78 184 SER A N 1
ATOM 1424 C CA . SER A 1 184 ? -18.427 -39.418 -1.779 1.00 49.78 184 SER A CA 1
ATOM 1425 C C . SER A 1 184 ? -19.886 -39.687 -2.144 1.00 49.78 184 SER A C 1
ATOM 1427 O O . SER A 1 184 ? -20.681 -40.119 -1.309 1.00 49.78 184 SER A O 1
ATOM 1429 N N . ALA A 1 185 ? -20.204 -39.532 -3.430 1.00 42.28 185 ALA A N 1
ATOM 1430 C CA . ALA A 1 185 ? -21.402 -40.106 -4.019 1.00 42.28 185 ALA A CA 1
ATOM 1431 C C . ALA A 1 185 ? -21.221 -41.626 -4.145 1.00 42.28 185 ALA A C 1
ATOM 1433 O O . ALA A 1 185 ? -20.584 -42.125 -5.073 1.00 42.28 185 ALA A O 1
ATOM 1434 N N . ASP A 1 186 ? -21.788 -42.349 -3.184 1.00 47.81 186 ASP A N 1
ATOM 1435 C CA . ASP A 1 186 ? -22.199 -43.733 -3.364 1.00 47.81 186 ASP A CA 1
ATOM 1436 C C . ASP A 1 186 ? -23.345 -43.755 -4.390 1.00 47.81 186 ASP A C 1
ATOM 1438 O O . ASP A 1 186 ? -24.346 -43.045 -4.270 1.00 47.81 186 ASP A O 1
ATOM 1442 N N . SER A 1 187 ? -23.179 -44.520 -5.460 1.00 45.84 187 SER A N 1
ATOM 1443 C CA . SER A 1 187 ? -24.248 -44.814 -6.411 1.00 45.84 187 SER A CA 1
ATOM 1444 C C . SER A 1 187 ? -24.108 -46.261 -6.829 1.00 45.84 187 SER A C 1
ATOM 1446 O O . SER A 1 187 ? -23.461 -46.606 -7.817 1.00 45.84 187 SER A O 1
ATOM 1448 N N . GLY A 1 188 ? -24.738 -47.116 -6.026 1.00 45.94 188 GLY A N 1
ATOM 1449 C CA . GLY A 1 188 ? -25.038 -48.485 -6.390 1.00 45.94 188 GLY A CA 1
ATOM 1450 C C . GLY A 1 188 ? -25.856 -48.525 -7.678 1.00 45.94 188 GLY A C 1
ATOM 1451 O O . GLY A 1 188 ? -27.017 -48.124 -7.714 1.00 45.94 188 GLY A O 1
ATOM 1452 N N . ALA A 1 189 ? -25.255 -49.063 -8.734 1.00 43.44 189 ALA A N 1
ATOM 1453 C CA . ALA A 1 189 ? -25.968 -49.506 -9.919 1.00 43.44 189 ALA A CA 1
ATOM 1454 C C . ALA A 1 189 ? -26.144 -51.025 -9.837 1.00 43.44 189 ALA A C 1
ATOM 1456 O O . ALA A 1 189 ? -25.290 -51.808 -10.251 1.00 43.44 189 ALA A O 1
ATOM 1457 N N . GLY A 1 190 ? -27.278 -51.445 -9.278 1.00 45.12 190 GLY A N 1
ATOM 1458 C CA . GLY A 1 190 ? -27.827 -52.768 -9.540 1.00 45.12 190 GLY A CA 1
ATOM 1459 C C . GLY A 1 190 ? -28.375 -52.813 -10.969 1.00 45.12 190 GLY A C 1
ATOM 1460 O O . GLY A 1 190 ? -29.267 -52.044 -11.310 1.00 45.12 190 GLY A O 1
ATOM 1461 N N . GLY A 1 191 ? -27.868 -53.725 -11.800 1.00 36.97 191 GLY A N 1
ATOM 1462 C CA . GLY A 1 191 ? -28.361 -53.935 -13.163 1.00 36.97 191 GLY A CA 1
ATOM 1463 C C . GLY A 1 191 ? -27.817 -55.223 -13.774 1.00 36.97 191 GLY A C 1
ATOM 1464 O O . GLY A 1 191 ? -26.638 -55.330 -14.074 1.00 36.97 191 GLY A O 1
ATOM 1465 N N . ARG A 1 192 ? -28.690 -56.223 -13.899 1.00 43.62 192 ARG A N 1
ATOM 1466 C CA . ARG A 1 192 ? -28.442 -57.597 -14.364 1.00 43.62 192 ARG A CA 1
ATOM 1467 C C . ARG A 1 192 ? -28.100 -57.705 -15.861 1.00 43.62 192 ARG A C 1
ATOM 1469 O O . ARG A 1 192 ? -28.708 -57.005 -16.656 1.00 43.62 192 ARG A O 1
ATOM 1476 N N . ARG A 1 193 ? -27.331 -58.769 -16.166 1.00 40.66 193 ARG A N 1
ATOM 1477 C CA . ARG A 1 193 ? -27.343 -59.661 -17.356 1.00 40.66 193 ARG A CA 1
ATOM 1478 C C . ARG A 1 193 ? -27.126 -59.021 -18.738 1.00 40.66 193 ARG A C 1
ATOM 1480 O O . ARG A 1 193 ? -27.997 -58.309 -19.213 1.00 40.66 193 ARG A O 1
ATOM 1487 N N . PHE A 1 194 ? -26.060 -59.433 -19.430 1.00 42.25 194 PHE A N 1
ATOM 1488 C CA . PHE A 1 194 ? -26.037 -60.626 -20.297 1.00 42.25 194 PHE A CA 1
ATOM 1489 C C . PHE A 1 194 ? -24.683 -61.326 -20.170 1.00 42.25 194 PHE A C 1
ATOM 1491 O O . PHE A 1 194 ? -23.695 -60.608 -19.902 1.00 42.25 194 PHE A O 1
#

InterPro domains:
  IPR026832 Asteroid [PTHR15665] (3-168)
  IPR060554 Asteroid, C-terminal domain [PF27698] (86-171)

Mean predicted aligned error: 8.1 Å

Sequence (194 aa):
ASHSVRLDVFLETLGVSQSTLNGLPPHLGLPVAVTCYWLRHAHPRPDRPLLQALLLGLVYGELCIKKKRQREEGPVLERLRGLIQRGARSLDLGVAHAYSQWQCCMRDGLDLNQLLCLPLPEPQCAWLYKGTLVHQLVAELRRGVTPDSLLMEDSSSGQLYRAMLGAILNSQETETTGQPDGPSADSGAGGRRF

Secondary structure (DSSP, 8-state):
--HHHHHHHHHHHTT--GGGGTTS-GGGHHHHHHHHHHHHH-SSPPPHHHHHHHHHHHHHHHHHHHHHHH----HHHHHHHHHHHT--SS--HHHHHHHHHHHHHHHHHHHHHHHTT-SSPPP-HHHH--HHHHHHHHHHHHTT--HHHHHTT-HHHHHHHHHHHHHHHHHHHHHHT-----------------

Organism: NCBI:txid62062